Protein AF-0000000083442542 (afdb_homodimer)

Sequence (210 aa):
MAITVTVLFPNTPDAKYDIDYYVNKHMPLIQTRWAKYGVKSWSATKFSDGVDGSPPLYTFGSMVVWENHEEVKNAFSGPEAKEIMGDVVNFSNKEAVFLIGEVLHMAITVTVLFPNTPDAKYDIDYYVNKHMPLIQTRWAKYGVKSWSATKFSDGVDGSPPLYTFGSMVVWENHEEVKNAFSGPEAKEIMGDVVNFSNKEAVFLIGEVLH

Foldseek 3Di:
DKKKKKKFAFDDPPKFFDVVCCVVPLVVLLCVQLVVLFWDDKDKDADAADPVRHGDRTGIIMMIMGHDPVSVVCSCPDPCVCVSVVCCVVTIPGDIDIDMDDDPD/DKKKKKKFAFDDPPKFFDVVCCVVPLVVLLCVQLVVLFWDDKDKDADAADPVRHGDRTGIIMMIMGHDPVSVVCSCPDPCVCVSVVCCVVTIPGDIDIDMDDDPD

Radius of gyration: 17.0 Å; Cα contacts (8 Å, |Δi|>4): 416; chains: 2; bounding box: 37×49×40 Å

Solvent-accessible surface area (backbone atoms only — not comparable to full-atom values): 11130 Å² total; per-residue (Å²): 106,42,22,36,44,36,37,38,32,61,51,50,97,85,56,48,72,35,63,68,50,40,63,72,44,51,50,54,47,52,49,69,71,32,37,88,46,41,56,74,50,66,36,33,32,44,38,40,57,36,97,85,63,44,77,36,71,37,44,35,38,36,40,37,34,31,66,38,68,66,33,53,52,49,38,68,69,35,86,58,31,58,60,59,61,64,50,44,71,78,29,33,80,60,77,64,45,72,44,36,24,42,43,78,81,105,42,22,36,44,34,38,37,32,63,52,50,96,84,57,50,74,35,64,67,50,39,64,72,45,51,50,55,46,51,48,68,70,33,38,87,46,41,56,72,50,65,37,34,34,43,39,40,56,38,95,86,62,44,77,37,70,37,43,34,37,36,40,37,35,32,65,38,69,66,35,54,52,50,41,67,68,36,86,59,31,59,59,59,62,65,50,44,70,78,31,32,80,61,79,65,46,72,44,36,23,43,42,76,80

Organism: NCBI:txid156630

Secondary structure (DSSP, 8-state):
--EEEEEEEE--TT--B-HHHIIIIIHHHHHHHHGGGT--EEEEEEE---TTSPPPSEEEEEEEEES-HHHHHHHHHSTHHHHHHHGGGGTBSSPPEEEEEEE--/--EEEEEEEE--TT--B-HHHIIIIIHHHHHHHHGGGT--EEEEEEEE--TTSPPPSEEEEEEEEES-HHHHHHHHHSTHHHHHHHTGGGTBSSPPEEEEEEE--

InterPro domains:
  IPR009799 EthD domain [TIGR02118] (4-103)
  IPR011008 Dimeric alpha-beta barrel [SSF54909] (1-104)

Structure (mmCIF, N/CA/C/O backbone):
data_AF-0000000083442542-model_v1
#
loop_
_entity.id
_entity.type
_entity.pdbx_description
1 polymer 'EthD domain-containing protein'
#
loop_
_atom_site.group_PDB
_atom_site.id
_atom_site.type_symbol
_atom_site.label_atom_id
_atom_site.label_alt_id
_atom_site.label_comp_id
_atom_site.label_asym_id
_atom_site.label_entity_id
_atom_site.label_seq_id
_atom_site.pdbx_PDB_ins_code
_atom_site.Cartn_x
_atom_site.Cartn_y
_atom_site.Cartn_z
_atom_site.occupancy
_atom_site.B_iso_or_equiv
_atom_site.auth_seq_id
_atom_site.auth_comp_id
_atom_site.auth_asym_id
_atom_site.auth_atom_id
_atom_site.pdbx_PDB_model_num
ATOM 1 N N . MET A 1 1 ? -17.828 2.471 0.146 1 85.44 1 MET A N 1
ATOM 2 C CA . MET A 1 1 ? -16.562 1.742 0.118 1 85.44 1 MET A CA 1
ATOM 3 C C . MET A 1 1 ? -15.445 2.572 0.737 1 85.44 1 MET A C 1
ATOM 5 O O . MET A 1 1 ? -15.422 3.797 0.597 1 85.44 1 MET A O 1
ATOM 9 N N . ALA A 1 2 ? -14.562 1.978 1.535 1 96.44 2 ALA A N 1
ATOM 10 C CA . ALA A 1 2 ? -13.547 2.727 2.26 1 96.44 2 ALA A CA 1
ATOM 11 C C . ALA A 1 2 ? -12.531 3.346 1.301 1 96.44 2 ALA A C 1
ATOM 13 O O . ALA A 1 2 ? -12.391 2.893 0.162 1 96.44 2 ALA A O 1
ATOM 14 N N . ILE A 1 3 ? -12.016 4.484 1.744 1 98.44 3 ILE A N 1
ATOM 15 C CA . ILE A 1 3 ? -10.93 5.117 1.006 1 98.44 3 ILE A CA 1
ATOM 16 C C . ILE A 1 3 ? -9.625 4.984 1.788 1 98.44 3 ILE A C 1
ATOM 18 O O . ILE A 1 3 ? -9.609 5.141 3.012 1 98.44 3 ILE A O 1
ATOM 22 N N . THR A 1 4 ? -8.602 4.668 1.006 1 98.62 4 THR A N 1
ATOM 23 C CA . THR A 1 4 ? -7.281 4.664 1.634 1 98.62 4 THR A CA 1
ATOM 24 C C . THR A 1 4 ? -6.371 5.699 0.983 1 98.62 4 THR A C 1
ATOM 26 O O . THR A 1 4 ? -6.508 6 -0.204 1 98.62 4 THR A O 1
ATOM 29 N N . VAL A 1 5 ? -5.551 6.324 1.784 1 98.56 5 VAL A N 1
ATOM 30 C CA . VAL A 1 5 ? -4.398 7.078 1.303 1 98.56 5 VAL A CA 1
ATOM 31 C C . VAL A 1 5 ? -3.113 6.324 1.632 1 98.56 5 VAL A C 1
ATOM 33 O O . VAL A 1 5 ? -2.742 6.195 2.801 1 98.56 5 VAL A O 1
ATOM 36 N N . THR A 1 6 ? -2.494 5.828 0.627 1 98.81 6 THR A N 1
ATOM 37 C CA . THR A 1 6 ? -1.194 5.176 0.751 1 98.81 6 THR A CA 1
ATOM 38 C C . THR A 1 6 ? -0.066 6.156 0.45 1 98.81 6 THR A C 1
ATOM 40 O O . THR A 1 6 ? -0.112 6.875 -0.55 1 98.81 6 THR A O 1
ATOM 43 N N . VAL A 1 7 ? 0.876 6.219 1.354 1 98.69 7 VAL A N 1
ATOM 44 C CA . VAL A 1 7 ? 2.053 7.066 1.191 1 98.69 7 VAL A CA 1
ATOM 45 C C . VAL A 1 7 ? 3.307 6.199 1.097 1 98.69 7 VAL A C 1
ATOM 47 O O . VAL A 1 7 ? 3.492 5.277 1.896 1 98.69 7 VAL A O 1
ATOM 50 N N . LEU A 1 8 ? 4.121 6.449 0.08 1 98.88 8 LEU A N 1
ATOM 51 C CA . LEU A 1 8 ? 5.336 5.668 -0.138 1 98.88 8 LEU A CA 1
ATOM 52 C C . LEU A 1 8 ? 6.551 6.578 -0.271 1 98.88 8 LEU A C 1
ATOM 54 O O . LEU A 1 8 ? 6.516 7.559 -1.019 1 98.88 8 LEU A O 1
ATOM 58 N N . PHE A 1 9 ? 7.602 6.266 0.42 1 98.94 9 PHE A N 1
ATOM 59 C CA . PHE A 1 9 ? 8.836 7.039 0.362 1 98.94 9 PHE A CA 1
ATOM 60 C C . PHE A 1 9 ? 9.883 6.328 -0.487 1 98.94 9 PHE A C 1
ATOM 62 O O . PHE A 1 9 ? 10.273 5.199 -0.181 1 98.94 9 PHE A O 1
ATOM 69 N N . PRO A 1 10 ? 10.375 6.965 -1.493 1 98.81 10 PRO A N 1
ATOM 70 C CA . PRO A 1 10 ? 11.25 6.305 -2.461 1 98.81 10 PRO A CA 1
ATOM 71 C C . PRO A 1 10 ? 12.578 5.859 -1.847 1 98.81 10 PRO A C 1
ATOM 73 O O . PRO A 1 10 ? 13.094 6.52 -0.938 1 98.81 10 PRO A O 1
ATOM 76 N N . ASN A 1 11 ? 13.062 4.773 -2.367 1 98.75 11 ASN A N 1
ATOM 77 C CA . ASN A 1 11 ? 14.383 4.258 -2.018 1 98.75 11 ASN A CA 1
ATOM 78 C C . ASN A 1 11 ? 15.445 4.707 -3.018 1 98.75 11 ASN A C 1
ATOM 80 O O . ASN A 1 11 ? 15.766 3.977 -3.957 1 98.75 11 ASN A O 1
ATOM 84 N N . THR A 1 12 ? 15.906 5.906 -2.826 1 98.38 12 THR A N 1
ATOM 85 C CA . THR A 1 12 ? 16.953 6.449 -3.674 1 98.38 12 THR A CA 1
ATOM 86 C C . THR A 1 12 ? 18.281 6.551 -2.904 1 98.38 12 THR A C 1
ATOM 88 O O . THR A 1 12 ? 18.281 6.594 -1.672 1 98.38 12 THR A O 1
ATOM 91 N N . PRO A 1 13 ? 19.406 6.559 -3.566 1 97.38 13 PRO A N 1
ATOM 92 C CA . PRO A 1 13 ? 20.703 6.512 -2.898 1 97.38 13 PRO A CA 1
ATOM 93 C C . PRO A 1 13 ? 20.906 7.656 -1.906 1 97.38 13 PRO A C 1
ATOM 95 O O . PRO A 1 13 ? 21.594 7.496 -0.901 1 97.38 13 PRO A O 1
ATOM 98 N N . ASP A 1 14 ? 20.281 8.812 -2.098 1 98.12 14 ASP A N 1
ATOM 99 C CA . ASP A 1 14 ? 20.531 9.977 -1.252 1 98.12 14 ASP A CA 1
ATOM 100 C C . ASP A 1 14 ? 19.391 10.172 -0.251 1 98.12 14 ASP A C 1
ATOM 102 O O . ASP A 1 14 ? 19.328 11.195 0.437 1 98.12 14 ASP A O 1
ATOM 106 N N . ALA A 1 15 ? 18.547 9.219 -0.176 1 98.69 15 ALA A N 1
ATOM 107 C CA . ALA A 1 15 ? 17.422 9.328 0.735 1 98.69 15 ALA A CA 1
ATOM 108 C C . ALA A 1 15 ? 17.859 9.203 2.188 1 98.69 15 ALA A C 1
ATOM 110 O O . ALA A 1 15 ? 18.703 8.367 2.518 1 98.69 15 ALA A O 1
ATOM 111 N N . LYS A 1 16 ? 17.422 10.039 3.023 1 98.75 16 LYS A N 1
ATOM 112 C CA . LYS A 1 16 ? 17.594 10.023 4.473 1 98.75 16 LYS A CA 1
ATOM 113 C C . LYS A 1 16 ? 16.234 10.016 5.184 1 98.75 16 LYS A C 1
ATOM 115 O O . LYS A 1 16 ? 15.453 10.953 5.051 1 98.75 16 LYS A O 1
ATOM 120 N N . TYR A 1 17 ? 16.078 8.93 5.969 1 98.88 17 TYR A N 1
ATOM 121 C CA . TYR A 1 17 ? 14.781 8.766 6.621 1 98.88 17 TYR A CA 1
ATOM 122 C C . TYR A 1 17 ? 14.953 8.531 8.117 1 98.88 17 TYR A C 1
ATOM 124 O O . TYR A 1 17 ? 15.898 7.855 8.539 1 98.88 17 TYR A O 1
ATOM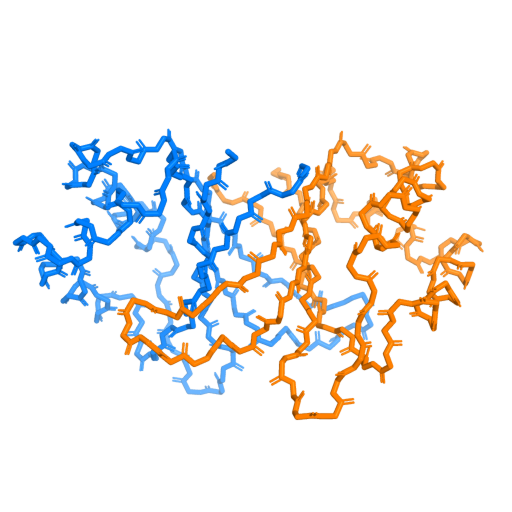 132 N N . ASP A 1 18 ? 14.117 9.055 8.883 1 98.94 18 ASP A N 1
ATOM 133 C CA . ASP A 1 18 ? 13.922 8.711 10.289 1 98.94 18 ASP A CA 1
ATOM 134 C C . ASP A 1 18 ? 12.586 8.008 10.5 1 98.94 18 ASP A C 1
ATOM 136 O O . ASP A 1 18 ? 11.617 8.633 10.938 1 98.94 18 ASP A O 1
ATOM 140 N N . ILE A 1 19 ? 12.609 6.73 10.281 1 98.81 19 ILE A N 1
ATOM 141 C CA . ILE A 1 19 ? 11.383 5.945 10.289 1 98.81 19 ILE A CA 1
ATOM 142 C C . ILE A 1 19 ? 10.805 5.902 11.703 1 98.81 19 ILE A C 1
ATOM 144 O O . ILE A 1 19 ? 9.586 5.906 11.883 1 98.81 19 ILE A O 1
ATOM 148 N N . ASP A 1 20 ? 11.68 5.859 12.711 1 98.75 20 ASP A N 1
ATOM 149 C CA . ASP A 1 20 ? 11.203 5.906 14.094 1 98.75 20 ASP A CA 1
ATOM 150 C C . ASP A 1 2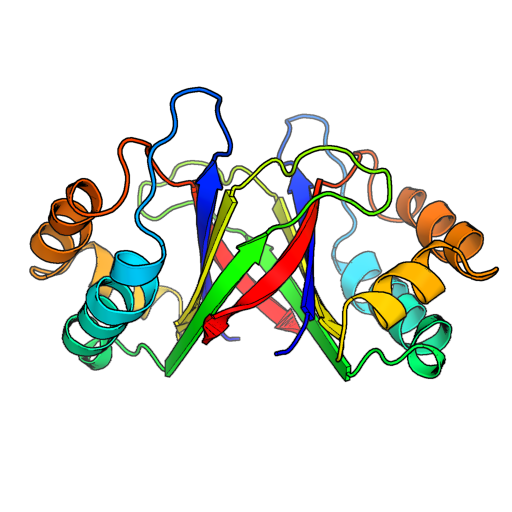0 ? 10.391 7.168 14.352 1 98.75 20 ASP A C 1
ATOM 152 O O . ASP A 1 20 ? 9.328 7.113 14.977 1 98.75 20 ASP A O 1
ATOM 156 N N . TYR A 1 21 ? 10.875 8.305 13.875 1 98.94 21 TYR A N 1
ATOM 157 C CA . TYR A 1 21 ? 10.125 9.547 13.992 1 98.94 21 TYR A CA 1
ATOM 158 C C . TYR A 1 21 ? 8.789 9.453 13.266 1 98.94 21 TYR A C 1
ATOM 160 O O . TYR A 1 21 ? 7.758 9.883 13.781 1 98.94 21 TYR A O 1
ATOM 168 N N . TYR A 1 22 ? 8.836 8.914 12.094 1 98.94 22 TYR A N 1
ATOM 169 C CA . TYR A 1 22 ? 7.629 8.773 11.297 1 98.94 22 TYR A C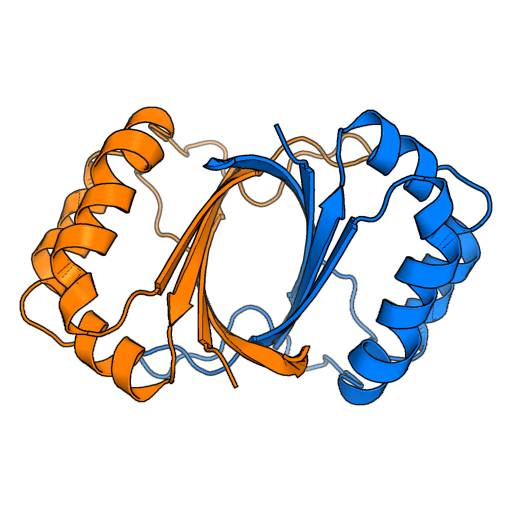A 1
ATOM 170 C C . TYR A 1 22 ? 6.555 8.008 12.055 1 98.94 22 TYR A C 1
ATOM 172 O O . TYR A 1 22 ? 5.41 8.461 12.156 1 98.94 22 TYR A O 1
ATOM 180 N N . VAL A 1 23 ? 6.914 6.879 12.68 1 98.75 23 VAL A N 1
ATOM 181 C CA . VAL A 1 23 ? 5.965 5.965 13.297 1 98.75 23 VAL A CA 1
ATOM 182 C C . VAL A 1 23 ? 5.52 6.516 14.648 1 98.75 23 VAL A C 1
ATOM 184 O O . VAL A 1 23 ? 4.336 6.449 14.992 1 98.75 23 VAL A O 1
ATOM 187 N N . ASN A 1 24 ? 6.387 7.094 15.336 1 98.75 24 ASN A N 1
ATOM 188 C CA . ASN A 1 24 ? 6.102 7.414 16.734 1 98.75 24 ASN A CA 1
ATOM 189 C C . ASN A 1 24 ? 5.641 8.859 16.891 1 98.75 24 ASN A C 1
ATOM 191 O O . ASN A 1 24 ? 5.109 9.234 17.938 1 98.75 24 ASN A O 1
ATOM 195 N N . LYS A 1 25 ? 5.84 9.703 15.875 1 98.81 25 LYS A N 1
ATOM 196 C CA . LYS A 1 25 ? 5.477 11.117 15.992 1 98.81 25 LYS A CA 1
ATOM 197 C C . LYS A 1 25 ? 4.551 11.539 14.852 1 98.81 25 LYS A C 1
ATOM 199 O O . LYS A 1 25 ? 3.447 12.031 15.086 1 98.81 25 LYS A O 1
ATOM 204 N N . HIS A 1 26 ? 5 11.367 13.586 1 98.88 26 HIS A N 1
ATOM 205 C CA . HIS A 1 26 ? 4.254 11.906 12.453 1 98.88 26 HIS A CA 1
ATOM 206 C C . HIS A 1 26 ? 2.891 11.234 12.32 1 98.88 26 HIS A C 1
ATOM 208 O O . HIS A 1 26 ? 1.876 11.914 12.148 1 98.88 26 HIS A O 1
ATOM 214 N N . MET A 1 27 ? 2.861 9.883 12.383 1 98.75 27 MET A N 1
ATOM 215 C CA . MET A 1 27 ? 1.596 9.188 12.188 1 98.75 27 MET A CA 1
ATOM 216 C C . MET A 1 27 ? 0.619 9.5 13.312 1 98.75 27 MET A C 1
ATOM 218 O O . MET A 1 27 ? -0.56 9.766 13.062 1 98.75 27 MET A O 1
ATOM 222 N N . PRO A 1 28 ? 1.076 9.492 14.617 1 98.5 28 PRO A N 1
ATOM 223 C CA . PRO A 1 28 ? 0.165 9.953 15.664 1 98.5 28 PRO A CA 1
ATOM 224 C C . PRO A 1 28 ? -0.294 11.391 15.453 1 98.5 28 PRO A C 1
ATOM 226 O O . PRO A 1 28 ? -1.43 11.734 15.789 1 98.5 28 PRO A O 1
ATOM 229 N N . LEU A 1 29 ? 0.548 12.273 14.914 1 98.56 29 LEU A N 1
ATOM 230 C CA . LEU A 1 29 ? 0.183 13.648 14.594 1 98.56 29 LEU A CA 1
ATOM 231 C C . LEU A 1 29 ? -0.971 13.688 13.602 1 98.56 29 LEU A C 1
ATOM 233 O O . LEU A 1 29 ? -1.943 14.422 13.797 1 98.56 29 LEU A O 1
ATOM 237 N N . ILE A 1 30 ? -0.916 12.906 12.461 1 98.06 30 ILE A N 1
ATOM 238 C CA . ILE A 1 30 ? -1.963 12.867 11.438 1 98.06 30 ILE A CA 1
ATOM 239 C C . ILE A 1 30 ? -3.275 12.398 12.07 1 98.06 30 ILE A C 1
ATOM 241 O O . ILE A 1 30 ? -4.336 12.961 11.789 1 98.06 30 ILE A O 1
ATOM 245 N N . GLN A 1 31 ? -3.152 11.359 12.93 1 97.5 31 GLN A N 1
ATOM 246 C CA . GLN A 1 31 ? -4.34 10.867 13.617 1 97.5 31 GLN A CA 1
ATOM 247 C C . GLN A 1 31 ? -4.969 11.953 14.484 1 97.5 31 GLN A C 1
ATOM 249 O O . GLN A 1 31 ? -6.176 12.18 14.43 1 97.5 31 GLN A O 1
ATOM 254 N N . THR A 1 32 ? -4.188 12.633 15.266 1 97.75 32 THR A N 1
ATOM 255 C CA . THR A 1 32 ? -4.672 13.656 16.188 1 97.75 32 THR A CA 1
ATOM 256 C C . THR A 1 32 ? -5.309 14.812 15.414 1 97.75 32 THR A C 1
ATOM 258 O O . THR A 1 32 ? -6.398 15.266 15.758 1 97.75 32 THR A O 1
ATOM 261 N N . ARG A 1 33 ? -4.695 15.258 14.336 1 97.88 33 ARG A N 1
ATOM 262 C CA . ARG A 1 33 ? -5.125 16.453 13.617 1 97.88 33 ARG A CA 1
ATOM 263 C C . ARG A 1 33 ? -6.285 16.141 12.68 1 97.88 33 ARG A C 1
ATOM 265 O O . ARG A 1 33 ? -7.168 16.969 12.469 1 97.88 33 ARG A O 1
ATOM 272 N N . TRP A 1 34 ? -6.336 14.898 12.133 1 97.75 34 TRP A N 1
ATOM 273 C CA . TRP A 1 34 ? -7.281 14.625 11.055 1 97.75 34 TRP A CA 1
ATOM 274 C C . TRP A 1 34 ? -8.375 13.672 11.516 1 97.75 34 TRP A C 1
ATOM 276 O O . TRP A 1 34 ? -9.273 13.328 10.742 1 97.75 34 TRP A O 1
ATOM 286 N N . ALA A 1 35 ? -8.375 13.266 12.773 1 96.62 35 ALA A N 1
ATOM 287 C CA . ALA A 1 35 ? -9.477 12.453 13.289 1 96.62 35 ALA A CA 1
ATOM 288 C C . ALA A 1 35 ? -10.82 13.133 13.062 1 96.62 35 ALA A C 1
ATOM 290 O O . ALA A 1 35 ? -11.82 12.469 12.781 1 96.62 35 ALA A O 1
ATOM 291 N N . LYS A 1 36 ? -10.852 14.391 13.195 1 96.75 36 LYS A N 1
ATOM 292 C CA . LYS A 1 36 ? -12.094 15.148 13.047 1 96.75 36 LYS A CA 1
ATOM 293 C C . LYS A 1 36 ? -12.633 15.039 11.625 1 96.75 36 LYS A C 1
ATOM 295 O O . LYS A 1 36 ? -13.812 15.32 11.375 1 96.75 36 LYS A O 1
ATOM 300 N N . TYR A 1 37 ? -11.781 14.734 10.688 1 97.25 37 TYR A N 1
ATOM 301 C CA . TYR A 1 37 ? -12.211 14.578 9.297 1 97.25 37 TYR A CA 1
ATOM 302 C C . TYR A 1 37 ? -12.531 13.125 8.984 1 97.25 37 TYR A C 1
ATOM 304 O O . TYR A 1 37 ? -12.977 12.805 7.883 1 97.25 37 TYR A O 1
ATOM 312 N N . GLY A 1 38 ? -12.172 12.18 9.953 1 96.69 38 GLY A N 1
ATOM 313 C CA . GLY A 1 38 ? -12.695 10.836 9.742 1 96.69 38 GLY A CA 1
ATOM 314 C C . GLY A 1 38 ? -11.609 9.773 9.68 1 96.69 38 GLY A C 1
ATOM 315 O O . GLY A 1 38 ? -11.867 8.633 9.289 1 96.69 38 GLY A O 1
ATOM 316 N N . VAL A 1 39 ? -10.383 10.078 9.977 1 97.19 39 VAL A N 1
ATOM 317 C CA . VAL A 1 39 ? -9.359 9.031 10.023 1 97.19 39 VAL A CA 1
ATOM 318 C C . VAL A 1 39 ? -9.82 7.902 10.945 1 97.19 39 VAL A C 1
ATOM 320 O O . VAL A 1 39 ? -10.148 8.141 12.109 1 97.19 39 VAL A O 1
ATOM 323 N N . LYS A 1 40 ? -9.773 6.703 10.398 1 95.56 40 LYS A N 1
ATOM 324 C CA . LYS A 1 40 ? -10.258 5.543 11.148 1 95.56 40 LYS A CA 1
ATOM 325 C C . LYS A 1 40 ? -9.102 4.734 11.719 1 95.56 40 LYS A C 1
ATOM 327 O O . LYS A 1 40 ? -9.172 4.266 12.859 1 95.56 40 LYS A O 1
ATOM 332 N N . SER A 1 41 ? -8.18 4.477 10.961 1 97.44 41 SER A N 1
ATOM 333 C CA . SER A 1 41 ? -7.012 3.693 11.328 1 97.44 41 SER A CA 1
ATOM 334 C C . SER A 1 41 ? -5.852 3.951 10.375 1 97.44 41 SER A C 1
ATOM 336 O O . SER A 1 41 ? -6.027 4.586 9.336 1 97.44 41 SER A O 1
ATOM 338 N N . TRP A 1 42 ? -4.734 3.537 10.859 1 98.44 42 TRP A N 1
ATOM 339 C CA . TRP A 1 42 ? -3.555 3.621 10.008 1 98.44 42 TRP A CA 1
ATOM 340 C C . TRP A 1 42 ? -2.559 2.518 10.336 1 98.44 42 TRP A C 1
ATOM 342 O O . TRP A 1 42 ? -2.623 1.921 11.414 1 98.44 42 TRP A O 1
ATOM 352 N N . SER A 1 43 ? -1.731 2.217 9.352 1 98.56 43 SER A N 1
ATOM 353 C CA . SER A 1 43 ? -0.575 1.345 9.523 1 98.56 43 SER A CA 1
ATOM 354 C C . SER A 1 43 ? 0.667 1.935 8.867 1 98.56 43 SER A C 1
ATOM 356 O O . SER A 1 43 ? 0.562 2.764 7.957 1 98.56 43 SER A O 1
ATOM 358 N N . ALA A 1 44 ? 1.811 1.597 9.406 1 98.81 44 ALA A N 1
ATOM 359 C CA . ALA A 1 44 ? 3.115 1.922 8.836 1 98.81 44 ALA A CA 1
ATOM 360 C C . ALA A 1 44 ? 3.928 0.658 8.57 1 98.81 44 ALA A C 1
ATOM 362 O O . ALA A 1 44 ? 3.914 -0.277 9.375 1 98.81 44 ALA A O 1
ATOM 363 N N . THR A 1 45 ? 4.582 0.705 7.469 1 98.88 45 THR A N 1
ATOM 364 C CA . THR A 1 45 ? 5.293 -0.48 7 1 98.88 45 THR A CA 1
ATOM 365 C C . THR A 1 45 ? 6.703 -0.12 6.543 1 98.88 45 THR A C 1
ATOM 367 O O . THR A 1 45 ? 6.902 0.895 5.871 1 98.88 45 THR A O 1
ATOM 370 N N . LYS A 1 46 ? 7.719 -0.919 6.98 1 98.88 46 LYS A N 1
ATOM 371 C CA . LYS A 1 46 ? 9.07 -0.849 6.43 1 98.88 46 LYS A CA 1
ATOM 372 C C . LYS A 1 46 ? 9.312 -1.966 5.422 1 98.88 46 LYS A C 1
ATOM 374 O O . LYS A 1 46 ? 9.125 -3.145 5.73 1 98.88 46 LYS A O 1
ATOM 379 N N . PHE A 1 47 ? 9.797 -1.545 4.215 1 98.75 47 PHE A N 1
ATOM 380 C CA . PHE A 1 47 ? 9.945 -2.521 3.143 1 98.75 47 PHE A CA 1
ATOM 381 C C . PHE A 1 47 ? 11.359 -3.098 3.129 1 98.75 47 PHE A C 1
ATOM 383 O O . PHE A 1 47 ? 12.32 -2.395 3.43 1 98.75 47 PHE A O 1
ATOM 390 N N . SER A 1 48 ? 11.438 -4.348 2.818 1 97.81 48 SER A N 1
ATOM 391 C CA . SER A 1 48 ? 12.695 -5.078 2.73 1 97.81 48 SER A CA 1
ATOM 392 C C . SER A 1 48 ? 13.016 -5.461 1.289 1 97.81 48 SER A C 1
ATOM 394 O O . SER A 1 48 ? 12.266 -5.117 0.371 1 97.81 48 SER A O 1
ATOM 396 N N . ASP A 1 49 ? 14.195 -6.109 1.15 1 97.06 49 ASP A N 1
ATOM 397 C CA . ASP A 1 49 ? 14.539 -6.652 -0.161 1 97.06 49 ASP A CA 1
ATOM 398 C C . ASP A 1 49 ? 13.477 -7.641 -0.643 1 97.06 49 ASP A C 1
ATOM 400 O O . ASP A 1 49 ? 12.828 -8.305 0.167 1 97.06 49 ASP A O 1
ATOM 404 N N . GLY A 1 50 ? 13.305 -7.637 -2.031 1 94.62 50 GLY A N 1
ATOM 405 C CA . GLY A 1 50 ? 12.406 -8.609 -2.627 1 94.62 50 GLY A CA 1
ATOM 406 C C . GLY A 1 50 ? 12.859 -10.047 -2.434 1 94.62 50 GLY A C 1
ATOM 407 O O . GLY A 1 50 ? 13.953 -10.289 -1.922 1 94.62 50 GLY A O 1
ATOM 408 N N . VAL A 1 51 ? 11.953 -10.938 -2.836 1 89.56 51 VAL A N 1
ATOM 409 C CA . VAL A 1 51 ? 12.266 -12.359 -2.721 1 89.56 51 VAL A CA 1
ATOM 410 C C . VAL A 1 51 ? 13.484 -12.695 -3.574 1 89.56 51 VAL A C 1
ATOM 412 O O . VAL A 1 51 ? 14.266 -13.578 -3.229 1 89.56 51 VAL A O 1
ATOM 415 N N . ASP A 1 52 ? 13.695 -11.883 -4.594 1 90.81 52 ASP A N 1
ATOM 416 C CA . ASP A 1 52 ? 14.812 -12.109 -5.5 1 90.81 52 ASP A CA 1
ATOM 417 C C . ASP A 1 52 ? 16.062 -11.375 -5.027 1 90.81 52 ASP A C 1
ATOM 419 O O . ASP A 1 52 ? 17.094 -11.383 -5.707 1 90.81 52 ASP A O 1
ATOM 423 N N . GLY A 1 53 ? 16 -10.703 -3.947 1 93.38 53 GLY A N 1
ATOM 424 C CA . GLY A 1 53 ? 17.141 -10.008 -3.383 1 93.38 53 GLY A CA 1
ATOM 425 C C . GLY A 1 53 ? 17.281 -8.578 -3.883 1 93.38 53 GLY A C 1
ATOM 426 O O . GLY A 1 53 ? 18.156 -7.84 -3.436 1 93.38 53 GLY A O 1
ATOM 427 N N . SER A 1 54 ? 16.438 -8.148 -4.758 1 95.38 54 SER A N 1
ATOM 428 C CA . SER A 1 54 ? 16.516 -6.785 -5.27 1 95.38 54 SER A CA 1
ATOM 429 C C . SER A 1 54 ? 16.094 -5.773 -4.211 1 95.38 54 SER A C 1
ATOM 431 O O . SER A 1 54 ? 15.195 -6.051 -3.408 1 95.38 54 SER A O 1
ATOM 433 N N . PRO A 1 55 ? 16.797 -4.605 -4.234 1 97.44 55 PRO A N 1
ATOM 434 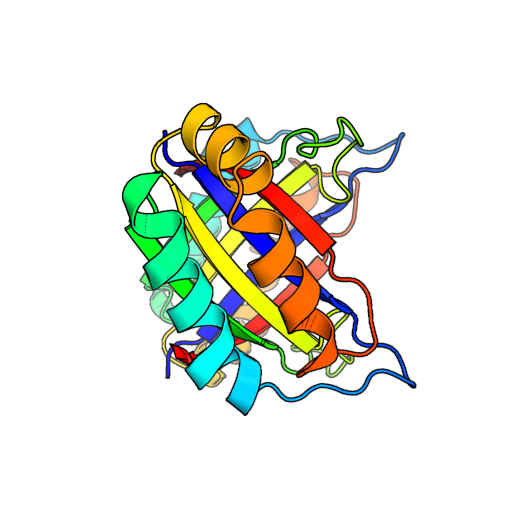C CA . PRO A 1 55 ? 16.328 -3.568 -3.307 1 97.44 55 PRO A CA 1
ATOM 435 C C . PRO A 1 55 ? 14.906 -3.119 -3.588 1 97.44 55 PRO A C 1
ATOM 437 O O . PRO A 1 55 ? 14.453 -3.15 -4.738 1 97.44 55 PRO A O 1
ATOM 440 N N . PRO A 1 56 ? 14.273 -2.736 -2.551 1 98 56 PRO A N 1
ATOM 441 C CA . PRO A 1 56 ? 12.898 -2.264 -2.762 1 98 56 PRO A CA 1
ATOM 442 C C . PRO A 1 56 ? 12.844 -0.897 -3.439 1 98 56 PRO A C 1
ATOM 444 O O . PRO A 1 56 ? 13.727 -0.06 -3.223 1 98 56 PRO A O 1
ATOM 447 N N . LEU A 1 57 ? 11.797 -0.685 -4.176 1 98.25 57 LEU A N 1
ATOM 448 C CA . LEU A 1 57 ? 11.586 0.602 -4.832 1 98.25 57 LEU A CA 1
ATOM 449 C C . LEU A 1 57 ? 11.289 1.689 -3.805 1 98.25 57 LEU A C 1
ATOM 451 O O . LEU A 1 57 ? 11.594 2.861 -4.027 1 98.25 57 LEU A O 1
ATOM 455 N N . TYR A 1 58 ? 10.672 1.341 -2.762 1 98.88 58 TYR A N 1
ATOM 456 C CA . TYR A 1 58 ? 10.336 2.24 -1.664 1 98.88 58 TYR A CA 1
ATOM 457 C C . TYR A 1 58 ? 10.906 1.729 -0.346 1 98.88 58 TYR A C 1
ATOM 459 O O . TYR A 1 58 ? 10.938 0.521 -0.106 1 98.88 58 TYR A O 1
ATOM 467 N N . THR A 1 59 ? 11.297 2.617 0.515 1 98.81 59 THR A N 1
ATOM 468 C CA . THR A 1 59 ? 11.922 2.26 1.783 1 98.81 59 THR A CA 1
ATOM 469 C C . THR A 1 59 ? 10.867 1.938 2.836 1 98.81 59 THR A C 1
ATOM 471 O O . THR A 1 59 ? 11.016 0.989 3.607 1 98.81 59 THR A O 1
ATOM 474 N N . PHE A 1 60 ? 9.859 2.771 2.93 1 98.94 60 PHE A N 1
ATOM 475 C CA . PHE A 1 60 ? 8.773 2.613 3.891 1 98.94 60 PHE A CA 1
ATOM 476 C C . PHE A 1 60 ? 7.543 3.4 3.453 1 98.94 60 PHE A C 1
ATOM 478 O O . PHE A 1 60 ? 7.559 4.059 2.412 1 98.94 60 PHE A O 1
ATOM 485 N N . GLY A 1 61 ? 6.453 3.258 4.168 1 98.62 61 GLY A N 1
ATOM 486 C CA . GLY A 1 61 ? 5.219 3.975 3.883 1 98.62 61 GLY A CA 1
ATOM 487 C C . GLY A 1 61 ? 4.141 3.736 4.922 1 98.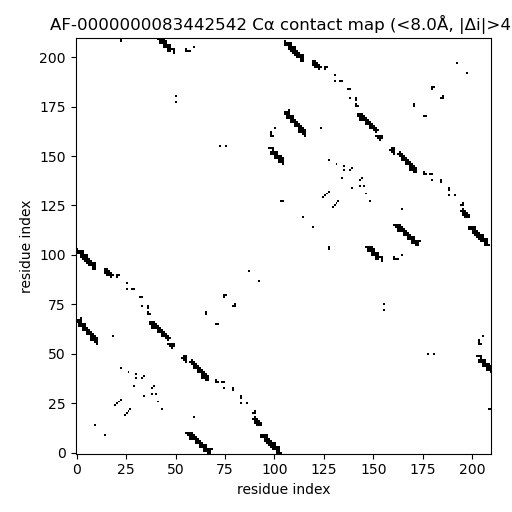62 61 GLY A C 1
ATOM 488 O O . GLY A 1 61 ? 4.418 3.217 6.004 1 98.62 61 GLY A O 1
ATOM 489 N N . SER A 1 62 ? 2.951 4.184 4.578 1 98.88 62 SER A N 1
ATOM 490 C CA . SER A 1 62 ? 1.794 4.016 5.449 1 98.88 62 SER A CA 1
ATOM 491 C C . SER A 1 62 ? 0.506 3.898 4.645 1 98.88 62 SER A C 1
ATOM 493 O O . SER A 1 62 ? 0.491 4.18 3.443 1 98.88 62 SER A O 1
ATOM 495 N N . MET A 1 63 ? -0.452 3.416 5.293 1 98.75 63 MET A N 1
ATOM 496 C CA . MET A 1 63 ? -1.83 3.426 4.809 1 98.75 63 MET A CA 1
ATOM 497 C C . MET A 1 63 ? -2.771 4.008 5.859 1 98.75 63 MET A C 1
ATOM 499 O O . MET A 1 63 ? -2.775 3.564 7.008 1 98.75 63 MET A O 1
ATOM 503 N N . VAL A 1 64 ? -3.5 5.012 5.453 1 98.62 64 VAL A N 1
ATOM 504 C CA . VAL A 1 64 ? -4.504 5.637 6.309 1 98.62 64 VAL A CA 1
ATOM 505 C C . VAL A 1 64 ? -5.898 5.371 5.738 1 98.62 64 VAL A C 1
ATOM 507 O O . VAL A 1 64 ? -6.125 5.512 4.535 1 98.62 64 VAL A O 1
ATOM 510 N N . VAL A 1 65 ? -6.832 5.035 6.57 1 98.31 65 VAL A N 1
ATOM 511 C CA . VAL A 1 65 ? -8.164 4.617 6.152 1 98.31 65 VAL A CA 1
ATOM 512 C C . VAL A 1 65 ? -9.18 5.707 6.484 1 98.31 65 VAL A C 1
ATOM 514 O O . VAL A 1 65 ? -9.188 6.234 7.598 1 98.31 65 VAL A O 1
ATOM 517 N N . TRP A 1 66 ? -10 5.996 5.48 1 97.94 66 TRP A N 1
ATOM 518 C CA . TRP A 1 66 ? -11.086 6.973 5.566 1 97.94 66 TRP A CA 1
ATOM 519 C C . TRP A 1 66 ? -12.406 6.359 5.125 1 97.94 66 TRP A C 1
ATOM 521 O O . TRP A 1 66 ? -12.43 5.289 4.508 1 97.94 66 TRP A O 1
ATOM 531 N N . GLU A 1 67 ? -13.477 7.062 5.418 1 96.5 67 GLU A N 1
ATOM 532 C CA . GLU A 1 67 ? -14.789 6.539 5.062 1 96.5 67 GLU A CA 1
ATOM 533 C C . GLU A 1 67 ? -15.141 6.871 3.615 1 96.5 67 GLU A C 1
ATOM 535 O O . GLU A 1 67 ? -15.852 6.109 2.949 1 96.5 67 GLU A O 1
ATOM 540 N N . ASN A 1 68 ? -14.781 8.055 3.178 1 95.56 68 ASN A N 1
ATOM 541 C CA . ASN A 1 68 ? -15.125 8.484 1.826 1 95.56 68 ASN A CA 1
ATOM 542 C C . ASN A 1 68 ? -14.141 9.516 1.295 1 95.56 68 ASN A C 1
ATOM 544 O O . ASN A 1 68 ? -13.312 10.039 2.049 1 95.56 68 ASN A O 1
ATOM 548 N N . HIS A 1 69 ? -14.258 9.812 -0.006 1 95.5 69 HIS A N 1
ATOM 549 C CA . HIS A 1 69 ? -13.336 10.719 -0.684 1 95.5 69 HIS A CA 1
ATOM 550 C C . HIS A 1 69 ? -13.445 12.133 -0.129 1 95.5 69 HIS A C 1
ATOM 552 O O . HIS A 1 69 ? -12.453 12.859 -0.072 1 95.5 69 HIS A O 1
ATOM 558 N N . GLU A 1 70 ? -14.641 12.531 0.231 1 95.88 70 GLU A N 1
ATOM 559 C CA . GLU A 1 70 ? -14.852 13.883 0.736 1 95.88 70 GLU A CA 1
ATOM 560 C C . GLU A 1 70 ? -14.039 14.133 2.006 1 95.88 70 GLU A C 1
ATOM 562 O O . GLU A 1 70 ? -13.508 15.227 2.205 1 95.88 70 GLU A O 1
ATOM 567 N N . GLU A 1 71 ? -13.938 13.148 2.854 1 96.75 71 GLU A N 1
ATOM 568 C CA . GLU A 1 71 ? -13.148 13.258 4.074 1 96.75 71 GLU A CA 1
ATOM 569 C C . GLU A 1 71 ? -11.68 13.523 3.756 1 96.75 71 GLU A C 1
ATOM 571 O O . GLU A 1 71 ? -11.047 14.383 4.379 1 96.75 71 GLU A O 1
ATOM 576 N N . VAL A 1 72 ? -11.141 12.828 2.791 1 97.19 72 VAL A N 1
ATOM 577 C CA . VAL A 1 72 ? -9.75 13.008 2.373 1 97.19 72 VAL A CA 1
ATOM 578 C C . VAL A 1 72 ? -9.555 14.43 1.851 1 97.19 72 VAL A C 1
ATOM 580 O O . VAL A 1 72 ? -8.625 15.133 2.273 1 97.19 72 VAL A O 1
ATOM 583 N N . LYS A 1 73 ? -10.43 14.836 0.976 1 95.81 73 LYS A N 1
ATOM 584 C CA . LYS A 1 73 ? -10.344 16.172 0.402 1 95.81 73 LYS A CA 1
ATOM 585 C C . LYS A 1 73 ? -10.367 17.25 1.491 1 95.81 73 LYS A C 1
ATOM 587 O O . LYS A 1 73 ? -9.562 18.172 1.474 1 95.81 73 LYS A O 1
ATOM 592 N N . ASN A 1 74 ? -11.258 17.141 2.449 1 96.81 74 ASN A N 1
ATOM 593 C CA . ASN A 1 74 ? -11.383 18.094 3.543 1 96.81 74 ASN A CA 1
ATOM 594 C C . ASN A 1 74 ? -10.117 18.141 4.398 1 96.81 74 ASN A C 1
ATOM 596 O O . ASN A 1 74 ? -9.672 19.219 4.793 1 96.81 74 ASN A O 1
ATOM 600 N N . ALA A 1 75 ? -9.594 16.984 4.648 1 97.44 75 ALA A N 1
ATOM 601 C CA . ALA A 1 75 ? -8.383 16.906 5.453 1 97.44 75 ALA A CA 1
ATOM 602 C C . ALA A 1 75 ? -7.223 17.625 4.758 1 97.44 75 ALA A C 1
ATOM 604 O O . ALA A 1 75 ? -6.543 18.453 5.363 1 97.44 75 ALA A O 1
ATOM 605 N N . PHE A 1 76 ? -7.027 17.375 3.494 1 96.5 76 PHE A N 1
ATOM 606 C CA . PHE A 1 76 ? -5.871 17.891 2.762 1 96.5 76 PHE A CA 1
ATOM 607 C C . PHE A 1 76 ? -6.059 19.359 2.418 1 96.5 76 PHE A C 1
ATOM 609 O O . PHE A 1 76 ? -5.09 20.047 2.109 1 96.5 76 PHE A O 1
ATOM 616 N N . SER A 1 77 ? -7.277 19.828 2.484 1 95.31 77 SER A N 1
ATOM 617 C CA . SER A 1 77 ? -7.547 21.234 2.209 1 95.31 77 SER A CA 1
ATOM 618 C C . SER A 1 77 ? -7.734 22.031 3.5 1 95.31 77 SER A C 1
ATOM 620 O O . SER A 1 77 ? -7.871 23.25 3.469 1 95.31 77 SER A O 1
ATOM 622 N N . GLY A 1 78 ? -7.777 21.359 4.609 1 96.12 78 GLY A N 1
ATOM 623 C CA . GLY A 1 78 ? -8.031 22.016 5.891 1 96.12 78 GLY A CA 1
ATOM 624 C C . GLY A 1 78 ? -6.812 22.719 6.445 1 96.12 78 GLY A C 1
ATOM 625 O O . GLY A 1 78 ? -5.711 22.594 5.914 1 96.12 78 GLY A O 1
ATOM 626 N N . PRO A 1 79 ? -6.934 23.422 7.555 1 97.38 79 PRO A N 1
ATOM 627 C CA . PRO A 1 79 ? -5.875 24.25 8.133 1 97.38 79 PRO A CA 1
ATOM 628 C C . PRO A 1 79 ? -4.715 23.438 8.688 1 97.38 79 PRO A C 1
ATOM 630 O O . PRO A 1 79 ? -3.592 23.938 8.789 1 97.38 79 PRO A O 1
ATOM 633 N N . GLU A 1 80 ? -4.941 22.141 8.969 1 97.88 80 GLU A N 1
ATOM 634 C CA . GLU A 1 80 ? -3.912 21.297 9.578 1 97.88 80 GLU A CA 1
ATOM 635 C C . GLU A 1 80 ? -2.928 20.797 8.523 1 97.88 80 GLU A C 1
ATOM 637 O O . GLU A 1 80 ? -1.842 20.312 8.867 1 97.88 80 GLU A O 1
ATOM 642 N N . ALA A 1 81 ? -3.359 20.828 7.27 1 96.69 81 ALA A N 1
ATOM 643 C CA . ALA A 1 81 ? -2.553 20.234 6.203 1 96.69 81 ALA A CA 1
ATOM 644 C C . ALA A 1 81 ? -1.159 20.859 6.164 1 96.69 81 ALA A C 1
ATOM 646 O O . ALA A 1 81 ? -0.164 20.156 5.98 1 96.69 81 ALA A O 1
ATOM 647 N N . LYS A 1 82 ? -1.077 22.141 6.367 1 97.38 82 LYS A N 1
ATOM 648 C CA . LYS A 1 82 ? 0.212 22.828 6.336 1 97.38 82 LYS A CA 1
ATOM 649 C C . LYS A 1 82 ? 1.142 22.297 7.426 1 97.38 82 LYS A C 1
ATOM 651 O O . LYS A 1 82 ? 2.324 22.062 7.176 1 97.38 82 LYS A O 1
ATOM 656 N N . GLU A 1 83 ? 0.616 22.188 8.609 1 98 83 GLU A N 1
ATOM 657 C CA . GLU A 1 83 ? 1.403 21.656 9.711 1 98 83 GLU A CA 1
ATOM 658 C C . GLU A 1 83 ? 1.884 20.234 9.406 1 98 83 GLU A C 1
ATOM 660 O O . GLU A 1 83 ? 3.057 19.922 9.617 1 98 83 GLU A O 1
ATOM 665 N N . ILE A 1 84 ? 0.998 19.406 8.914 1 97.88 84 ILE A N 1
ATOM 666 C CA . ILE A 1 84 ? 1.289 18 8.664 1 97.88 84 ILE A CA 1
ATOM 667 C C . ILE A 1 84 ? 2.32 17.875 7.543 1 97.88 84 ILE A C 1
ATOM 669 O O . ILE A 1 84 ? 3.307 17.156 7.676 1 97.88 84 ILE A O 1
ATOM 673 N N . MET A 1 85 ? 2.115 18.578 6.469 1 96.69 85 MET A N 1
ATOM 674 C CA . MET A 1 85 ? 3.057 18.531 5.355 1 96.69 85 MET A CA 1
ATOM 675 C C . MET A 1 85 ? 4.391 19.172 5.742 1 96.69 85 MET A C 1
ATOM 677 O O . MET A 1 85 ? 5.449 18.719 5.301 1 96.69 85 MET A O 1
ATOM 681 N N . GLY A 1 86 ? 4.387 20.219 6.582 1 97.75 86 GLY A N 1
ATOM 682 C CA . GLY A 1 86 ? 5.602 20.859 7.066 1 97.75 86 GLY A CA 1
ATOM 683 C C . GLY A 1 86 ? 6.418 19.984 7.988 1 97.75 86 GLY A C 1
ATOM 684 O O . GLY A 1 86 ? 7.598 20.25 8.227 1 97.75 86 GLY A O 1
ATOM 685 N N . ASP A 1 87 ? 5.832 18.938 8.516 1 98.62 87 ASP A N 1
ATOM 686 C CA . ASP A 1 87 ? 6.473 18 9.43 1 98.62 87 ASP A CA 1
ATOM 687 C C . ASP A 1 87 ? 7.363 17.016 8.68 1 98.62 87 ASP A C 1
ATOM 689 O O . ASP A 1 87 ? 8.195 16.328 9.281 1 98.62 87 ASP A O 1
ATOM 693 N N . VAL A 1 88 ? 7.242 16.906 7.336 1 98.5 88 VAL A N 1
ATOM 694 C CA . VAL A 1 88 ? 7.93 15.914 6.523 1 98.5 88 VAL A CA 1
ATOM 695 C C . VAL A 1 88 ? 9.438 16.109 6.637 1 98.5 88 VAL A C 1
ATOM 697 O O . VAL A 1 88 ? 10.195 15.133 6.66 1 98.5 88 VAL A O 1
ATOM 700 N N . VAL A 1 89 ? 9.922 17.281 6.82 1 98.56 89 VAL A N 1
ATOM 701 C CA . VAL A 1 89 ? 11.352 17.594 6.84 1 98.56 89 VAL A CA 1
ATOM 702 C C . VAL A 1 89 ? 12.008 16.938 8.047 1 98.56 89 VAL A C 1
ATOM 704 O O . VAL A 1 89 ? 13.219 16.703 8.055 1 98.56 89 VAL A O 1
ATOM 707 N N . ASN A 1 90 ? 11.227 16.594 9.039 1 98.81 90 ASN A N 1
ATOM 708 C CA . ASN A 1 90 ? 11.766 16 10.258 1 98.81 90 ASN A CA 1
ATOM 709 C C . ASN A 1 90 ? 12.117 14.531 10.055 1 98.81 90 ASN A C 1
ATOM 711 O O . ASN A 1 90 ? 12.812 13.93 10.875 1 98.81 90 ASN A O 1
ATOM 715 N N . PHE A 1 91 ? 11.703 13.891 8.977 1 98.94 91 PHE A N 1
ATOM 716 C CA . PHE A 1 91 ? 11.977 12.461 8.859 1 98.94 91 PHE A CA 1
ATOM 717 C C . PHE A 1 91 ? 12.297 12.086 7.422 1 98.94 91 PHE A C 1
ATOM 719 O O . PHE A 1 91 ? 12.672 10.945 7.141 1 98.94 91 PHE A O 1
ATOM 726 N N . SER A 1 92 ? 12.195 12.977 6.488 1 98.88 92 SER A N 1
ATOM 727 C CA . SER A 1 92 ? 12.469 12.648 5.094 1 98.88 92 SER A CA 1
ATOM 728 C C . SER A 1 92 ? 13.055 13.836 4.348 1 98.88 92 SER A C 1
ATOM 730 O O . SER A 1 92 ? 12.57 14.961 4.488 1 98.88 92 SER A O 1
ATOM 732 N N . ASN A 1 93 ? 14.047 13.562 3.539 1 98.81 93 ASN A N 1
ATOM 733 C CA . ASN A 1 93 ? 14.531 14.57 2.6 1 98.81 93 ASN A CA 1
ATOM 734 C C . ASN A 1 93 ? 13.977 14.344 1.198 1 98.81 93 ASN A C 1
ATOM 736 O O . ASN A 1 93 ? 14.453 14.938 0.231 1 98.81 93 ASN A O 1
ATOM 740 N N . LYS A 1 94 ? 13.078 13.43 0.992 1 98.62 94 LYS A N 1
ATOM 741 C CA . LYS A 1 94 ? 12.469 13.102 -0.297 1 98.62 94 LYS A CA 1
ATOM 742 C C . LYS A 1 94 ? 10.961 13.336 -0.274 1 98.62 94 LYS A C 1
ATOM 744 O O . LYS A 1 94 ? 10.32 13.195 0.77 1 98.62 94 LYS A O 1
ATOM 749 N N . GLU A 1 95 ? 10.445 13.695 -1.452 1 96.88 95 GLU A N 1
ATOM 750 C CA . GLU A 1 95 ? 8.992 13.75 -1.61 1 96.88 95 GLU A CA 1
ATOM 751 C C . GLU A 1 95 ? 8.383 12.352 -1.649 1 96.88 95 GLU A C 1
ATOM 753 O O . GLU A 1 95 ? 8.93 11.453 -2.291 1 96.88 95 GLU A O 1
ATOM 758 N N . ALA A 1 96 ? 7.27 12.227 -0.988 1 97.62 96 ALA A N 1
ATOM 759 C CA . ALA A 1 96 ? 6.566 10.945 -0.995 1 97.62 96 ALA A CA 1
ATOM 760 C C . ALA A 1 96 ? 5.66 10.828 -2.215 1 97.62 96 ALA A C 1
ATOM 762 O O . ALA A 1 96 ? 5.34 11.828 -2.861 1 97.62 96 ALA A O 1
ATOM 763 N N . VAL A 1 97 ? 5.293 9.594 -2.488 1 97.56 97 VAL A N 1
ATOM 764 C CA . VAL A 1 97 ? 4.207 9.273 -3.408 1 97.56 97 VAL A CA 1
ATOM 765 C C . VAL A 1 97 ? 2.904 9.109 -2.627 1 97.56 97 VAL A C 1
ATOM 767 O O . VAL A 1 97 ? 2.871 8.422 -1.604 1 97.56 97 VAL A O 1
ATOM 770 N N . PHE A 1 98 ? 1.865 9.812 -3.111 1 97.94 98 PHE A N 1
ATOM 771 C CA . PHE A 1 98 ? 0.541 9.664 -2.516 1 97.94 98 PHE A CA 1
ATOM 772 C C . PHE A 1 98 ? -0.401 8.93 -3.463 1 97.94 98 PHE A C 1
ATOM 774 O O . PHE A 1 98 ? -0.538 9.312 -4.629 1 97.94 98 PHE A O 1
ATOM 781 N N . LEU A 1 99 ? -1.03 7.891 -2.932 1 98.5 99 LEU A N 1
ATOM 782 C CA . LEU A 1 99 ? -2.027 7.133 -3.68 1 98.5 99 LEU A CA 1
ATOM 783 C C . LEU A 1 99 ? -3.371 7.145 -2.957 1 98.5 99 LEU A C 1
ATOM 785 O O . LEU A 1 99 ? -3.496 6.594 -1.861 1 98.5 99 LEU A O 1
ATOM 789 N N . ILE A 1 100 ? -4.359 7.773 -3.57 1 98.44 100 ILE A N 1
ATOM 790 C CA . ILE A 1 100 ? -5.719 7.773 -3.045 1 98.44 100 ILE A CA 1
ATOM 791 C C . ILE A 1 100 ? -6.555 6.723 -3.773 1 98.44 100 ILE A C 1
ATOM 793 O O . ILE A 1 100 ? -6.578 6.688 -5.008 1 98.44 100 ILE A O 1
ATOM 797 N N . GLY A 1 101 ? -7.16 5.871 -2.928 1 98.5 101 GLY A N 1
ATOM 798 C CA . GLY A 1 101 ? -7.824 4.785 -3.633 1 98.5 101 GLY A CA 1
ATOM 799 C C . GLY A 1 101 ? -9.078 4.297 -2.93 1 98.5 101 GLY A C 1
ATOM 800 O O . GLY A 1 101 ? -9.211 4.441 -1.713 1 98.5 101 GLY A O 1
ATOM 801 N N . GLU A 1 102 ? -9.992 3.727 -3.701 1 98.62 102 GLU A N 1
ATOM 802 C CA . GLU A 1 102 ? -11.188 3.045 -3.213 1 98.62 102 GLU A CA 1
ATOM 803 C C . GLU A 1 102 ? -10.922 1.562 -2.979 1 98.62 102 GLU A C 1
ATOM 805 O O . GLU A 1 102 ? -10.414 0.868 -3.863 1 98.62 102 GLU A O 1
ATOM 810 N N . VAL A 1 103 ? -11.234 1.103 -1.718 1 98.56 103 VAL A N 1
ATOM 811 C CA . VAL A 1 103 ? -11.094 -0.316 -1.406 1 98.56 103 VAL A CA 1
ATOM 812 C C . VAL A 1 103 ? -12.234 -1.104 -2.047 1 98.56 103 VAL A C 1
ATOM 814 O O . VAL A 1 103 ? -13.406 -0.849 -1.768 1 98.56 103 VAL A O 1
ATOM 817 N N . LEU A 1 104 ? -11.828 -2.066 -2.867 1 98.5 104 LEU A N 1
ATOM 818 C CA . LEU A 1 104 ? -12.805 -2.822 -3.639 1 98.5 104 LEU A CA 1
ATOM 819 C C . LEU A 1 104 ? -13.188 -4.113 -2.918 1 98.5 104 LEU A C 1
ATOM 821 O O . LEU A 1 104 ? -14.195 -4.738 -3.246 1 98.5 104 LEU A O 1
ATOM 825 N N . HIS A 1 105 ? -12.336 -4.539 -2.086 1 93.5 105 HIS A N 1
ATOM 826 C CA . HIS A 1 105 ? -12.508 -5.73 -1.263 1 93.5 105 HIS A CA 1
ATOM 827 C C . HIS A 1 105 ? -11.625 -5.68 -0.022 1 93.5 105 HIS A C 1
ATOM 829 O O . HIS A 1 105 ? -10.5 -5.176 -0.077 1 93.5 105 HIS A O 1
ATOM 835 N N . MET B 1 1 ? 5.918 -9.469 14.195 1 84.94 1 MET B N 1
ATOM 836 C CA . MET B 1 1 ? 5.277 -8.383 13.461 1 84.94 1 MET B CA 1
ATOM 837 C C . MET B 1 1 ? 4.781 -8.859 12.102 1 84.94 1 MET B C 1
ATOM 839 O O . MET B 1 1 ? 5.41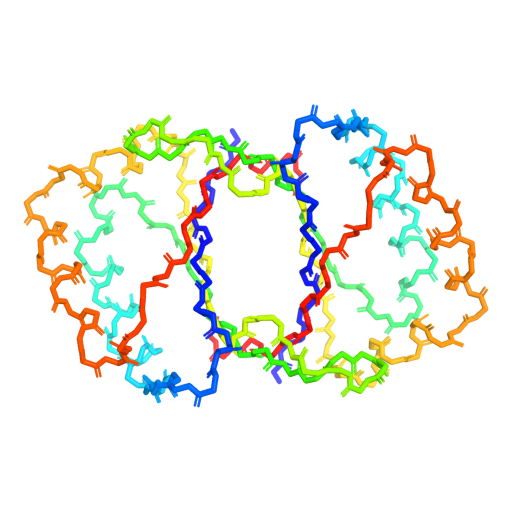 -9.711 11.477 1 84.94 1 MET B O 1
ATOM 843 N N . ALA B 1 2 ? 3.59 -8.461 11.672 1 96.44 2 ALA B N 1
ATOM 844 C CA . ALA B 1 2 ? 2.996 -8.969 10.438 1 96.44 2 ALA B CA 1
ATOM 845 C C . ALA B 1 2 ? 3.803 -8.531 9.219 1 96.44 2 ALA B C 1
ATOM 847 O O . ALA B 1 2 ? 4.566 -7.562 9.289 1 96.44 2 ALA B O 1
ATOM 848 N N . ILE B 1 3 ? 3.752 -9.383 8.211 1 98.38 3 ILE B N 1
ATOM 849 C CA . ILE B 1 3 ? 4.355 -9.039 6.93 1 98.38 3 ILE B CA 1
ATOM 850 C C . ILE B 1 3 ? 3.26 -8.781 5.898 1 98.38 3 ILE B C 1
ATOM 852 O O . ILE B 1 3 ? 2.26 -9.5 5.852 1 98.38 3 ILE B O 1
ATOM 856 N N . THR B 1 4 ? 3.514 -7.723 5.141 1 98.62 4 THR B N 1
ATOM 857 C CA . THR B 1 4 ? 2.607 -7.484 4.023 1 98.62 4 THR B CA 1
ATOM 858 C C . THR B 1 4 ? 3.354 -7.566 2.695 1 98.62 4 THR B C 1
ATOM 860 O O . THR B 1 4 ? 4.543 -7.258 2.625 1 98.62 4 THR B O 1
ATOM 863 N N . VAL B 1 5 ? 2.697 -8.094 1.694 1 98.56 5 VAL B N 1
ATOM 864 C CA . VAL B 1 5 ? 3.109 -7.941 0.303 1 98.56 5 VAL B CA 1
ATOM 865 C C . VAL B 1 5 ? 2.154 -6.992 -0.419 1 98.56 5 VAL B C 1
ATOM 867 O O . VAL B 1 5 ? 0.986 -7.32 -0.632 1 98.56 5 VAL B O 1
ATOM 870 N N . THR B 1 6 ? 2.645 -5.863 -0.737 1 98.81 6 THR B N 1
ATOM 871 C CA . THR B 1 6 ? 1.907 -4.887 -1.529 1 98.81 6 THR B CA 1
ATOM 872 C C . THR B 1 6 ? 2.266 -5.008 -3.008 1 98.81 6 THR B C 1
ATOM 874 O O . THR B 1 6 ? 3.443 -5.07 -3.363 1 98.81 6 THR B O 1
ATOM 877 N N . VAL B 1 7 ? 1.252 -5.102 -3.82 1 98.69 7 VAL B N 1
ATOM 878 C CA . VAL B 1 7 ? 1.421 -5.164 -5.27 1 98.69 7 VAL B CA 1
ATOM 879 C C . VAL B 1 7 ? 0.796 -3.934 -5.918 1 98.69 7 VAL B C 1
ATOM 881 O O . VAL B 1 7 ? -0.33 -3.553 -5.586 1 98.69 7 VAL B O 1
ATOM 884 N N . LEU B 1 8 ? 1.557 -3.277 -6.785 1 98.88 8 LEU B N 1
ATOM 885 C CA . LEU B 1 8 ? 1.086 -2.068 -7.449 1 98.88 8 LEU B CA 1
ATOM 886 C C . LEU B 1 8 ? 1.245 -2.184 -8.961 1 98.88 8 LEU B C 1
ATOM 888 O O . LEU B 1 8 ? 2.309 -2.568 -9.453 1 98.88 8 LEU B O 1
ATOM 892 N N . PHE B 1 9 ? 0.226 -1.836 -9.688 1 98.94 9 PHE B N 1
ATOM 893 C CA . PHE B 1 9 ? 0.257 -1.878 -11.141 1 98.94 9 PHE B CA 1
ATOM 894 C C . PHE B 1 9 ? 0.407 -0.476 -11.727 1 98.94 9 PHE B C 1
ATOM 896 O O . PHE B 1 9 ? -0.44 0.39 -11.492 1 98.94 9 PHE B O 1
ATOM 903 N N . PRO B 1 10 ? 1.413 -0.259 -12.492 1 98.75 10 PRO B N 1
ATOM 904 C CA . PRO B 1 10 ? 1.733 1.095 -12.953 1 98.75 10 PRO B CA 1
ATOM 905 C C . PRO B 1 10 ? 0.653 1.681 -13.859 1 98.75 10 PRO B C 1
ATOM 907 O O . PRO B 1 10 ? 0.004 0.944 -14.609 1 98.75 10 PRO B O 1
ATOM 910 N N . ASN B 1 11 ? 0.518 2.959 -13.766 1 98.75 11 ASN B N 1
ATOM 911 C CA . ASN B 1 11 ? -0.369 3.727 -14.633 1 98.75 11 ASN B CA 1
ATOM 912 C C . ASN B 1 11 ? 0.389 4.336 -15.805 1 98.75 11 ASN B C 1
ATOM 914 O O . ASN B 1 11 ? 0.784 5.504 -15.758 1 98.75 11 ASN B O 1
ATOM 918 N N . THR B 1 12 ? 0.604 3.529 -16.797 1 98.31 12 THR B N 1
ATOM 919 C CA . THR B 1 12 ? 1.271 3.988 -18 1 98.31 12 THR B CA 1
ATOM 920 C C . THR B 1 12 ? 0.283 4.082 -19.172 1 98.31 12 THR B C 1
ATOM 922 O O . THR B 1 12 ? -0.77 3.441 -19.141 1 98.31 12 THR B O 1
ATOM 925 N N . PRO B 1 13 ? 0.556 4.895 -20.172 1 97.38 13 PRO B N 1
ATOM 926 C CA . PRO B 1 13 ? -0.403 5.145 -21.25 1 97.38 13 PRO B CA 1
ATOM 927 C C . PRO B 1 13 ? -0.837 3.865 -21.969 1 97.38 13 PRO B C 1
ATOM 929 O O . PRO B 1 13 ? -1.966 3.779 -22.453 1 97.38 13 PRO B O 1
ATOM 932 N N . ASP B 1 14 ? -0.027 2.82 -22.016 1 98.12 14 ASP B N 1
ATOM 933 C CA . ASP B 1 14 ? -0.339 1.616 -22.781 1 98.12 14 ASP B CA 1
ATOM 934 C C . ASP B 1 14 ? -0.81 0.491 -21.859 1 98.12 14 ASP B C 1
ATOM 936 O O . ASP B 1 14 ? -0.959 -0.652 -22.297 1 98.12 14 ASP B O 1
ATOM 940 N N . ALA B 1 15 ? -1.04 0.811 -20.672 1 98.69 15 ALA B N 1
ATOM 941 C CA . ALA B 1 15 ? -1.468 -0.203 -19.703 1 98.69 15 ALA B CA 1
ATOM 942 C C . ALA B 1 15 ? -2.898 -0.653 -19.984 1 98.69 15 ALA B C 1
ATOM 944 O O . ALA B 1 15 ? -3.77 0.171 -20.281 1 98.69 15 ALA B O 1
ATOM 945 N N . LYS B 1 16 ? -3.143 -1.877 -20 1 98.75 16 LYS B N 1
ATOM 946 C CA . LYS B 1 16 ? -4.449 -2.523 -20.078 1 98.75 16 LYS B CA 1
ATOM 947 C C . LYS B 1 16 ? -4.695 -3.434 -18.891 1 98.75 16 LYS B C 1
ATOM 949 O O . LYS B 1 16 ? -3.965 -4.406 -18.672 1 98.75 16 LYS B O 1
ATOM 954 N N . TYR B 1 17 ? -5.781 -3.094 -18.172 1 98.88 17 TYR B N 1
ATOM 955 C CA . TYR B 1 17 ? -6.062 -3.838 -16.953 1 98.88 17 TYR B CA 1
ATOM 956 C C . TYR B 1 17 ? -7.5 -4.34 -16.938 1 98.88 17 TYR B C 1
ATOM 958 O O . TYR B 1 17 ? -8.414 -3.646 -17.391 1 98.88 17 TYR B O 1
ATOM 966 N N . ASP B 1 18 ? -7.707 -5.461 -16.453 1 98.94 18 ASP B N 1
ATOM 967 C CA . ASP B 1 18 ? -9.016 -5.98 -16.062 1 98.94 18 ASP B CA 1
ATOM 968 C C . ASP B 1 18 ? -9.125 -6.125 -14.547 1 98.94 18 ASP B C 1
ATOM 970 O O . ASP B 1 18 ? -8.977 -7.223 -14.016 1 98.94 18 ASP B O 1
ATOM 974 N N . ILE B 1 19 ? -9.469 -5.031 -13.938 1 98.81 19 ILE B N 1
ATOM 975 C CA . ILE B 1 19 ? -9.477 -4.957 -12.484 1 98.81 19 ILE B CA 1
ATOM 976 C C . ILE B 1 19 ? -10.555 -5.875 -11.922 1 98.81 19 ILE B C 1
ATOM 978 O O . ILE B 1 19 ? -10.375 -6.484 -10.859 1 98.81 19 ILE B O 1
ATOM 982 N N . ASP B 1 20 ? -11.688 -5.984 -12.625 1 98.75 20 ASP B N 1
ATOM 983 C CA . ASP B 1 20 ? -12.727 -6.91 -12.195 1 98.75 20 ASP B CA 1
ATOM 984 C C . ASP B 1 20 ? -12.195 -8.336 -12.109 1 98.75 20 ASP B C 1
ATOM 986 O O . ASP B 1 20 ? -12.477 -9.055 -11.148 1 98.75 20 ASP B O 1
ATOM 990 N N . TYR B 1 21 ? -11.445 -8.758 -13.117 1 98.94 21 TYR B N 1
ATOM 991 C CA . TYR B 1 21 ? -10.82 -10.078 -13.086 1 98.94 21 TYR B CA 1
ATOM 992 C C . TYR B 1 21 ? -9.867 -10.203 -11.906 1 98.94 21 TYR B C 1
ATOM 994 O O . TYR B 1 21 ? -9.852 -11.219 -11.211 1 98.94 21 TYR B O 1
ATOM 1002 N N . TYR B 1 22 ? -9.102 -9.18 -11.719 1 98.94 22 TYR B N 1
ATOM 1003 C CA . TYR B 1 22 ? -8.133 -9.18 -10.625 1 98.94 22 TYR B CA 1
ATOM 1004 C C . TYR B 1 22 ? -8.82 -9.43 -9.289 1 98.94 22 TYR B C 1
ATOM 1006 O O . TYR B 1 22 ? -8.406 -10.297 -8.523 1 98.94 22 TYR B O 1
ATOM 1014 N N . VAL B 1 23 ? -9.914 -8.742 -9.016 1 98.75 23 VAL B N 1
ATOM 1015 C CA . VAL B 1 23 ? -10.57 -8.758 -7.715 1 98.75 23 VAL B CA 1
ATOM 1016 C C . VAL B 1 23 ? -11.383 -10.039 -7.562 1 98.75 23 VAL B C 1
ATOM 1018 O O . VAL B 1 23 ? -11.383 -10.656 -6.5 1 98.75 23 VAL B O 1
ATOM 1021 N N . ASN B 1 24 ? -11.977 -10.461 -8.586 1 98.75 24 ASN B N 1
ATOM 1022 C CA . ASN B 1 24 ? -12.977 -11.516 -8.453 1 98.75 24 ASN B CA 1
ATOM 1023 C C . ASN B 1 24 ? -12.383 -12.883 -8.781 1 98.75 24 ASN B C 1
ATOM 1025 O O . ASN B 1 24 ? -12.984 -13.914 -8.469 1 98.75 24 ASN B O 1
ATOM 1029 N N . LYS B 1 25 ? -11.211 -12.938 -9.406 1 98.81 25 LYS B N 1
ATOM 1030 C CA . LYS B 1 25 ? -10.617 -14.211 -9.789 1 98.81 25 LYS B CA 1
ATOM 1031 C C . LYS B 1 25 ? -9.203 -14.352 -9.242 1 98.81 25 LYS B C 1
ATOM 1033 O O . LYS B 1 25 ? -8.898 -15.305 -8.531 1 98.81 25 LYS B O 1
ATOM 1038 N N . HIS B 1 26 ? -8.305 -13.398 -9.57 1 98.88 26 HIS B N 1
ATOM 1039 C CA . HIS B 1 26 ? -6.895 -13.555 -9.234 1 98.88 26 HIS B CA 1
ATOM 1040 C C . HIS B 1 26 ? -6.688 -13.555 -7.723 1 98.88 26 HIS B C 1
ATOM 1042 O O . HIS B 1 26 ? -5.973 -14.406 -7.191 1 98.88 26 HIS B O 1
ATOM 1048 N N . MET B 1 27 ? -7.285 -12.578 -7.023 1 98.75 27 MET B N 1
ATOM 1049 C CA . MET B 1 27 ? -7.059 -12.477 -5.582 1 98.75 27 MET B CA 1
ATOM 1050 C C . MET B 1 27 ? -7.633 -13.695 -4.863 1 98.75 27 MET B C 1
ATOM 1052 O O . MET B 1 27 ? -6.984 -14.266 -3.984 1 98.75 27 MET B O 1
ATOM 1056 N N . PRO B 1 28 ? -8.891 -14.148 -5.207 1 98.5 28 PRO B N 1
ATOM 1057 C CA . PRO B 1 28 ? -9.352 -15.406 -4.617 1 98.5 28 PRO B CA 1
ATOM 1058 C C . PRO B 1 28 ? -8.438 -16.578 -4.949 1 98.5 28 PRO B C 1
ATOM 1060 O O . PRO B 1 28 ? -8.266 -17.484 -4.129 1 98.5 28 PRO B O 1
ATOM 1063 N N . LEU B 1 29 ? -7.84 -16.625 -6.141 1 98.56 29 LEU B N 1
ATOM 1064 C CA . LEU B 1 29 ? -6.883 -17.656 -6.523 1 98.56 29 LEU B CA 1
ATOM 1065 C C . LEU B 1 29 ? -5.684 -17.672 -5.578 1 98.56 29 LEU B C 1
ATOM 1067 O O . LEU B 1 29 ? -5.277 -18.734 -5.098 1 98.56 29 LEU B O 1
ATOM 1071 N N . ILE B 1 30 ? -5.043 -16.484 -5.277 1 98.06 30 ILE B N 1
ATOM 1072 C CA . ILE B 1 30 ? -3.895 -16.391 -4.387 1 98.06 30 ILE B CA 1
ATOM 1073 C C . ILE B 1 30 ? -4.266 -16.906 -2.998 1 98.06 30 ILE B C 1
ATOM 1075 O O . ILE B 1 30 ? -3.492 -17.625 -2.371 1 98.06 30 ILE B O 1
ATOM 1079 N N . GLN B 1 31 ? -5.484 -16.5 -2.545 1 97.5 31 GLN B N 1
ATOM 1080 C CA . GLN B 1 31 ? -5.957 -16.969 -1.248 1 97.5 31 GLN B CA 1
ATOM 1081 C C . GLN B 1 31 ? -6.078 -18.484 -1.226 1 97.5 31 GLN B C 1
ATOM 1083 O O . GLN B 1 31 ? -5.602 -19.141 -0.295 1 97.5 31 GLN B O 1
ATOM 1088 N N . THR B 1 32 ? -6.68 -19.062 -2.219 1 97.75 32 THR B N 1
ATOM 1089 C CA . THR B 1 32 ? -6.906 -20.5 -2.287 1 97.75 32 THR B CA 1
ATOM 1090 C C . THR B 1 32 ? -5.578 -21.25 -2.34 1 97.75 32 THR B C 1
ATOM 1092 O O . THR B 1 32 ? -5.383 -22.234 -1.613 1 97.75 32 THR B O 1
ATOM 1095 N N . ARG B 1 33 ? -4.641 -20.797 -3.129 1 97.88 33 ARG B N 1
ATOM 1096 C CA . ARG B 1 33 ? -3.395 -21.516 -3.381 1 97.88 33 ARG B CA 1
ATOM 1097 C C . ARG B 1 33 ? -2.395 -21.297 -2.252 1 97.88 33 ARG B C 1
ATOM 1099 O O . ARG B 1 33 ? -1.621 -22.188 -1.912 1 97.88 33 ARG B O 1
ATOM 1106 N N . TRP B 1 34 ? -2.428 -20.109 -1.594 1 97.75 34 TRP B N 1
ATOM 1107 C CA . TRP B 1 34 ? -1.349 -19.766 -0.677 1 97.75 34 TRP B CA 1
ATOM 1108 C C . TRP B 1 34 ? -1.847 -19.734 0.765 1 97.75 34 TRP B C 1
ATOM 1110 O O . TRP B 1 34 ? -1.079 -19.453 1.688 1 97.75 34 TRP B O 1
ATOM 1120 N N . ALA B 1 35 ? -3.105 -20.047 1.01 1 96.62 35 ALA B N 1
ATOM 1121 C CA . ALA B 1 35 ? -3.594 -20.156 2.383 1 96.62 35 ALA B CA 1
ATOM 1122 C C . ALA B 1 35 ? -2.738 -21.125 3.197 1 96.62 35 ALA B C 1
ATOM 1124 O O . ALA B 1 35 ? -2.496 -20.891 4.387 1 96.62 35 ALA B O 1
ATOM 1125 N N . LYS B 1 36 ? -2.318 -22.156 2.607 1 96.75 36 LYS B N 1
ATOM 1126 C CA . LYS B 1 36 ? -1.527 -23.172 3.295 1 96.75 36 LYS B CA 1
ATOM 1127 C C . LYS B 1 36 ? -0.191 -22.609 3.766 1 96.75 36 LYS B C 1
ATOM 1129 O O . LYS B 1 36 ? 0.466 -23.188 4.633 1 96.75 36 LYS B O 1
ATOM 1134 N N . TYR B 1 37 ? 0.247 -21.547 3.143 1 97.12 37 TYR B N 1
ATOM 1135 C CA . TYR B 1 37 ? 1.499 -20.906 3.543 1 97.12 37 TYR B CA 1
ATOM 1136 C C . TYR B 1 37 ? 1.247 -19.781 4.535 1 97.12 37 TYR B C 1
ATOM 1138 O O . TYR B 1 37 ? 2.191 -19.172 5.039 1 97.12 37 TYR B O 1
ATOM 1146 N N . GLY B 1 38 ? -0.087 -19.422 4.746 1 96.62 38 GLY B N 1
ATOM 1147 C CA . GLY B 1 38 ? -0.318 -18.516 5.863 1 96.62 38 GLY B CA 1
ATOM 1148 C C . GLY B 1 38 ? -1 -17.219 5.457 1 96.62 38 GLY B C 1
ATOM 1149 O O . GLY B 1 38 ? -1.055 -16.266 6.242 1 96.62 38 GLY B O 1
ATOM 1150 N N . VAL B 1 39 ? -1.48 -17.078 4.266 1 97.19 39 VAL B N 1
ATOM 1151 C CA . VAL B 1 39 ? -2.24 -15.875 3.906 1 97.19 39 VAL B CA 1
ATOM 1152 C C . VAL B 1 39 ? -3.379 -15.672 4.902 1 97.19 39 VAL B C 1
ATOM 1154 O O . VAL B 1 39 ? -4.195 -16.578 5.117 1 97.19 39 VAL B O 1
ATOM 1157 N N . LYS B 1 40 ? -3.426 -14.461 5.453 1 95.69 40 LYS B N 1
ATOM 1158 C CA . LYS B 1 40 ? -4.418 -14.156 6.477 1 95.69 40 LYS B CA 1
ATOM 1159 C C . LYS B 1 40 ? -5.578 -13.352 5.898 1 95.69 40 LYS B C 1
ATOM 1161 O O . LYS B 1 40 ? -6.738 -13.594 6.227 1 95.69 40 LYS B O 1
ATOM 1166 N N . SER B 1 41 ? -5.277 -12.406 5.199 1 97.5 41 SER B N 1
ATOM 1167 C CA . SER B 1 41 ? -6.254 -11.508 4.586 1 97.5 41 SER B CA 1
ATOM 1168 C C . SER B 1 41 ? -5.641 -10.734 3.424 1 97.5 41 SER B C 1
ATOM 1170 O O . SER B 1 41 ? -4.426 -10.766 3.221 1 97.5 41 SER B O 1
ATOM 1172 N N . TRP B 1 42 ? -6.539 -10.195 2.68 1 98.44 42 TRP B N 1
ATOM 1173 C CA . TRP B 1 42 ? -6.09 -9.336 1.589 1 98.44 42 TRP B CA 1
ATOM 1174 C C . TRP B 1 42 ? -7.117 -8.25 1.294 1 98.44 42 TRP B C 1
ATOM 1176 O O . TRP B 1 42 ? -8.281 -8.367 1.687 1 98.44 42 TRP B O 1
ATOM 1186 N N . SER B 1 43 ? -6.617 -7.176 0.699 1 98.62 43 SER B N 1
ATOM 1187 C CA . SER B 1 43 ? -7.453 -6.117 0.14 1 98.62 43 SER B CA 1
ATOM 1188 C C . SER B 1 43 ? -6.98 -5.715 -1.252 1 98.62 43 SER B C 1
ATOM 1190 O O . SER B 1 43 ? -5.816 -5.93 -1.604 1 98.62 43 SER B O 1
ATOM 1192 N N . ALA B 1 44 ? -7.902 -5.25 -2.055 1 98.81 44 ALA B N 1
ATOM 1193 C CA . ALA B 1 44 ? -7.633 -4.66 -3.363 1 98.81 44 ALA B CA 1
ATOM 1194 C C . ALA B 1 44 ? -8.156 -3.229 -3.439 1 98.81 44 ALA B C 1
ATOM 1196 O O . ALA B 1 44 ? -9.234 -2.928 -2.93 1 98.81 44 ALA B O 1
ATOM 1197 N N . THR B 1 45 ? -7.359 -2.432 -4.055 1 98.88 45 THR B N 1
ATOM 1198 C CA . THR B 1 45 ? -7.648 -1.003 -4.09 1 98.88 45 THR B CA 1
ATOM 1199 C C . THR B 1 45 ? -7.492 -0.453 -5.504 1 98.88 45 THR B C 1
ATOM 1201 O O . THR B 1 45 ? -6.539 -0.797 -6.207 1 98.88 45 THR B O 1
ATOM 1204 N N . LYS B 1 46 ? -8.492 0.35 -5.969 1 98.88 46 LYS B N 1
ATOM 1205 C CA . LYS B 1 46 ? -8.367 1.14 -7.191 1 98.88 46 LYS B CA 1
ATOM 1206 C C . LYS B 1 46 ? -8.023 2.594 -6.871 1 98.88 46 LYS B C 1
ATOM 1208 O O . LYS B 1 46 ? -8.734 3.25 -6.109 1 98.88 46 LYS B O 1
ATOM 1213 N N . PHE B 1 47 ? -6.926 3.072 -7.539 1 98.75 47 PHE B N 1
ATOM 1214 C CA . PHE B 1 47 ? -6.449 4.41 -7.215 1 98.75 47 PHE B CA 1
ATOM 1215 C C . PHE B 1 47 ? -7.066 5.449 -8.141 1 98.75 47 PHE B C 1
ATOM 1217 O O . PHE B 1 47 ? -7.305 5.172 -9.32 1 98.75 47 PHE B O 1
ATOM 1224 N N . SER B 1 48 ? -7.352 6.594 -7.598 1 97.88 48 SER B N 1
ATOM 1225 C CA . SER B 1 48 ? -7.93 7.719 -8.32 1 97.88 48 SER B CA 1
ATOM 1226 C C . SER B 1 48 ? -6.934 8.867 -8.453 1 97.88 48 SER B C 1
ATOM 1228 O O . SER B 1 48 ? -5.789 8.75 -8.008 1 97.88 48 SER B O 1
ATOM 1230 N N . ASP B 1 49 ? -7.402 9.922 -9.148 1 97.12 49 ASP B N 1
ATOM 1231 C CA . ASP B 1 49 ? -6.594 11.133 -9.227 1 97.12 49 ASP B CA 1
ATOM 1232 C C . ASP B 1 49 ? -6.297 11.68 -7.832 1 97.12 49 ASP B C 1
ATOM 1234 O O . ASP B 1 49 ? -7.098 11.508 -6.906 1 97.12 49 ASP B O 1
ATOM 1238 N N . GLY B 1 50 ? -5.047 12.297 -7.73 1 94.75 50 GLY B N 1
ATOM 1239 C CA . GLY B 1 50 ? -4.695 12.961 -6.488 1 94.75 50 GLY B CA 1
ATOM 1240 C C . GLY B 1 50 ? -5.594 14.141 -6.16 1 94.75 50 GLY B C 1
ATOM 1241 O O . GLY B 1 50 ? -6.441 14.516 -6.969 1 94.75 50 GLY B O 1
ATOM 1242 N N . VAL B 1 51 ? -5.371 14.641 -4.949 1 89.88 51 VAL B N 1
ATOM 1243 C CA . VAL B 1 51 ? -6.152 15.797 -4.508 1 89.88 51 VAL B CA 1
ATOM 1244 C C . VAL B 1 51 ? -5.895 16.984 -5.434 1 89.88 51 VAL B C 1
ATOM 1246 O O . VAL B 1 51 ? -6.785 17.797 -5.66 1 89.88 51 VAL B O 1
ATOM 1249 N N . ASP B 1 52 ? -4.734 16.969 -6.047 1 91 52 ASP B N 1
ATOM 1250 C CA . ASP B 1 52 ? -4.352 18.062 -6.938 1 91 52 ASP B CA 1
ATOM 1251 C C . ASP B 1 52 ? -4.797 17.781 -8.367 1 91 52 ASP B C 1
ATOM 1253 O O . ASP B 1 52 ? -4.508 18.562 -9.281 1 91 52 ASP B O 1
ATOM 1257 N N . GLY B 1 53 ? -5.418 16.703 -8.602 1 93.44 53 GLY B N 1
ATOM 1258 C CA . GLY B 1 53 ? -5.934 16.359 -9.914 1 93.44 53 GLY B CA 1
ATOM 1259 C C . GLY B 1 53 ? -4.945 15.586 -10.766 1 93.44 53 GLY B C 1
ATOM 1260 O O . GLY B 1 53 ? -5.27 15.164 -11.875 1 93.44 53 GLY B O 1
ATOM 1261 N N . SER B 1 54 ? -3.771 15.352 -10.297 1 95.44 54 SER B N 1
ATOM 1262 C CA . SER B 1 54 ? -2.781 14.609 -11.062 1 95.44 54 SER B CA 1
ATOM 1263 C C . SER B 1 54 ? -3.154 13.133 -11.156 1 95.44 54 SER B C 1
ATOM 1265 O O . SER B 1 54 ? -3.713 12.562 -10.211 1 95.44 54 SER B O 1
ATOM 1267 N N . PRO B 1 55 ? -2.848 12.547 -12.367 1 97.44 55 PRO B N 1
ATOM 1268 C CA . PRO B 1 55 ? -3.088 11.109 -12.453 1 97.44 55 PRO B CA 1
ATOM 1269 C C . PRO B 1 55 ? -2.258 10.312 -11.445 1 97.44 55 PRO B C 1
ATOM 1271 O O . PRO B 1 55 ? -1.151 10.727 -11.086 1 97.44 55 PRO B O 1
ATOM 1274 N N . PRO B 1 56 ? -2.826 9.242 -11.039 1 98 56 PRO B N 1
ATOM 1275 C CA . PRO B 1 56 ? -2.064 8.422 -10.094 1 98 56 PRO B CA 1
ATOM 1276 C C . PRO B 1 56 ? -0.887 7.703 -10.758 1 98 56 PRO B C 1
ATOM 1278 O O . PRO B 1 56 ? -0.966 7.328 -11.93 1 98 56 PRO B O 1
ATOM 1281 N N . LEU B 1 57 ? 0.132 7.473 -9.977 1 98.25 57 LEU B N 1
ATOM 1282 C CA . LEU B 1 57 ? 1.296 6.734 -10.461 1 98.25 57 LEU B CA 1
ATOM 1283 C C . LEU B 1 57 ? 0.947 5.273 -10.711 1 98.25 57 LEU B C 1
ATOM 1285 O O . LEU B 1 57 ? 1.548 4.629 -11.578 1 98.25 57 LEU B O 1
ATOM 1289 N N . TYR B 1 58 ? 0.065 4.766 -9.977 1 98.88 58 TYR B N 1
ATOM 1290 C CA . TYR B 1 58 ? -0.413 3.393 -10.102 1 98.88 58 TYR B CA 1
ATOM 1291 C C . TYR B 1 58 ? -1.925 3.357 -10.297 1 98.88 58 TYR B C 1
ATOM 1293 O O . TYR B 1 58 ? -2.65 4.164 -9.711 1 98.88 58 TYR B O 1
ATOM 1301 N N . THR B 1 59 ? -2.41 2.422 -11.055 1 98.81 59 THR B N 1
ATOM 1302 C CA . THR B 1 59 ? -3.83 2.318 -11.375 1 98.81 59 THR B CA 1
ATOM 1303 C C . THR B 1 59 ? -4.582 1.589 -10.266 1 98.81 59 THR B C 1
ATOM 1305 O O . THR B 1 59 ? -5.688 1.984 -9.891 1 98.81 59 THR B O 1
ATOM 1308 N N . PHE B 1 60 ? -4.035 0.482 -9.812 1 98.94 60 PHE B N 1
ATOM 1309 C CA . PHE B 1 60 ? -4.633 -0.337 -8.766 1 98.94 60 PHE B CA 1
ATOM 1310 C C . PHE B 1 60 ? -3.582 -1.229 -8.109 1 98.94 60 PHE B C 1
ATOM 1312 O O . PHE B 1 60 ? -2.41 -1.2 -8.492 1 98.94 60 PHE B O 1
ATOM 1319 N N . GLY B 1 61 ? -3.961 -1.926 -7.074 1 98.62 61 GLY B N 1
ATOM 1320 C CA . GLY B 1 61 ? -3.074 -2.842 -6.375 1 98.62 61 GLY B CA 1
ATOM 1321 C C . GLY B 1 61 ? -3.773 -3.637 -5.289 1 98.62 61 GLY B C 1
ATOM 1322 O O . GLY B 1 61 ? -5.004 -3.666 -5.227 1 98.62 61 GLY B O 1
ATOM 1323 N N . SER B 1 62 ? -2.957 -4.305 -4.496 1 98.88 62 SER B N 1
ATOM 1324 C CA . SER B 1 62 ? -3.463 -5.105 -3.385 1 98.88 62 SER B CA 1
ATOM 1325 C C . SER B 1 62 ? -2.461 -5.148 -2.236 1 98.88 62 SER B C 1
ATOM 1327 O O . SER B 1 62 ? -1.301 -4.762 -2.402 1 98.88 62 SER B O 1
ATOM 1329 N N . MET B 1 63 ? -2.967 -5.512 -1.146 1 98.75 63 MET B N 1
ATOM 1330 C CA . MET B 1 63 ? -2.166 -5.848 0.027 1 98.75 63 MET B CA 1
ATOM 1331 C C . MET B 1 63 ? -2.57 -7.207 0.588 1 98.75 63 MET B C 1
ATOM 1333 O O . MET B 1 63 ? -3.75 -7.449 0.851 1 98.75 63 MET B O 1
ATOM 1337 N N . VAL B 1 64 ? -1.596 -8.062 0.703 1 98.62 64 VAL B N 1
ATOM 1338 C CA . VAL B 1 64 ? -1.795 -9.383 1.288 1 98.62 64 VAL B CA 1
ATOM 1339 C C . VAL B 1 64 ? -1.032 -9.484 2.607 1 98.62 64 VAL B C 1
ATOM 1341 O O . VAL B 1 64 ? 0.132 -9.086 2.691 1 98.62 64 VAL B O 1
ATOM 1344 N N . VAL B 1 65 ? -1.635 -10.039 3.613 1 98.31 65 VAL B N 1
ATOM 1345 C CA . VAL B 1 65 ? -1.078 -10.07 4.961 1 98.31 65 VAL B CA 1
ATOM 1346 C C . VAL B 1 65 ? -0.632 -11.492 5.301 1 98.31 65 VAL B C 1
ATOM 1348 O O . VAL B 1 65 ? -1.376 -12.453 5.086 1 98.31 65 VAL B O 1
ATOM 1351 N N . TRP B 1 66 ? 0.586 -11.562 5.836 1 97.94 66 TRP B N 1
ATOM 1352 C CA . TRP B 1 66 ? 1.218 -12.797 6.285 1 97.94 66 TRP B CA 1
ATOM 1353 C C . TRP B 1 66 ? 1.707 -12.664 7.723 1 97.94 66 TRP B C 1
ATOM 1355 O O . TRP B 1 66 ? 1.798 -11.555 8.258 1 97.94 66 TRP B O 1
ATOM 1365 N N . GLU B 1 67 ? 2.047 -13.797 8.297 1 96.31 67 GLU B N 1
ATOM 1366 C CA . GLU B 1 67 ? 2.502 -13.766 9.688 1 96.31 67 GLU B CA 1
ATOM 1367 C C . GLU B 1 67 ? 3.99 -13.438 9.773 1 96.31 67 GLU B C 1
ATOM 1369 O O . GLU B 1 67 ? 4.438 -12.82 10.742 1 96.31 67 GLU B O 1
ATOM 1374 N N . ASN B 1 68 ? 4.762 -13.961 8.859 1 95.38 68 ASN B N 1
ATOM 1375 C CA . ASN B 1 68 ? 6.203 -13.742 8.891 1 95.38 68 ASN B CA 1
ATOM 1376 C C . ASN B 1 68 ? 6.824 -13.859 7.504 1 95.38 68 ASN B C 1
ATOM 1378 O O . ASN B 1 68 ? 6.164 -14.289 6.559 1 95.38 68 ASN B O 1
ATOM 1382 N N . HIS B 1 69 ? 8.102 -13.477 7.41 1 95.44 69 HIS B N 1
ATOM 1383 C CA . HIS B 1 69 ? 8.812 -13.438 6.137 1 95.44 69 HIS B CA 1
ATOM 1384 C C . HIS B 1 69 ? 8.961 -14.836 5.547 1 95.44 69 HIS B C 1
ATOM 1386 O O . HIS B 1 69 ? 8.945 -15.008 4.324 1 95.44 69 HIS B O 1
ATOM 1392 N N . GLU B 1 70 ? 9.148 -15.82 6.398 1 95.75 70 GLU B N 1
ATOM 1393 C CA . GLU B 1 70 ? 9.336 -17.188 5.926 1 95.75 70 GLU B CA 1
ATOM 1394 C C . GLU B 1 70 ? 8.117 -17.672 5.145 1 95.75 70 GLU B C 1
ATOM 1396 O O . GLU B 1 70 ? 8.258 -18.375 4.141 1 95.75 70 GLU B O 1
ATOM 1401 N N . GLU B 1 71 ? 6.949 -17.312 5.578 1 96.69 71 GLU B N 1
ATOM 1402 C CA . GLU B 1 71 ? 5.719 -17.672 4.879 1 96.69 71 GLU B CA 1
ATOM 1403 C C . GLU B 1 71 ? 5.699 -17.109 3.465 1 96.69 71 GLU B C 1
ATOM 1405 O O . GLU B 1 71 ? 5.34 -17.797 2.514 1 96.69 71 GLU B O 1
ATOM 1410 N N . VAL B 1 72 ? 6.086 -15.875 3.311 1 97.19 72 VAL B N 1
ATOM 1411 C CA . VAL B 1 72 ? 6.141 -15.219 2.006 1 97.19 72 VAL B CA 1
ATOM 1412 C C . VAL B 1 72 ? 7.133 -15.953 1.105 1 97.19 72 VAL B C 1
ATOM 1414 O O . VAL B 1 72 ? 6.805 -16.312 -0.03 1 97.19 72 VAL B O 1
ATOM 1417 N N . LYS B 1 73 ? 8.305 -16.188 1.629 1 95.75 73 LYS B N 1
ATOM 1418 C CA . LYS B 1 73 ? 9.336 -16.875 0.864 1 95.75 73 LYS B CA 1
ATOM 1419 C C . LYS B 1 73 ? 8.852 -18.234 0.388 1 95.75 73 LYS B C 1
ATOM 1421 O O . LYS B 1 73 ? 9.039 -18.594 -0.776 1 95.75 73 LYS B O 1
ATOM 1426 N N . ASN B 1 74 ? 8.227 -19.016 1.234 1 96.75 74 ASN B N 1
ATOM 1427 C CA . ASN B 1 74 ? 7.715 -20.344 0.898 1 96.75 74 ASN B CA 1
ATOM 1428 C C . ASN B 1 74 ? 6.652 -20.266 -0.192 1 96.75 74 ASN B C 1
ATOM 1430 O O . ASN B 1 74 ? 6.6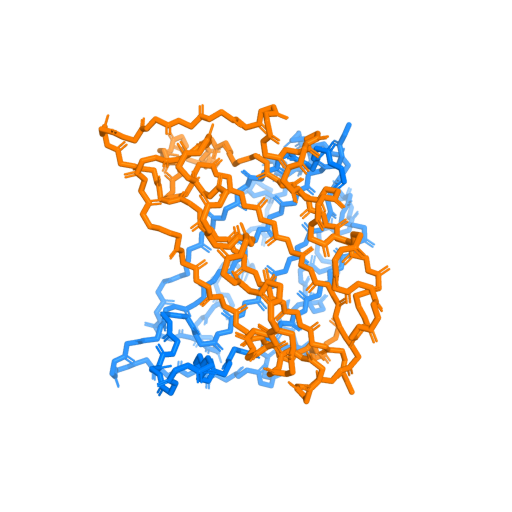37 -21.094 -1.106 1 96.75 74 ASN B O 1
ATOM 1434 N N . ALA B 1 75 ? 5.809 -19.297 -0.053 1 97.38 75 ALA B N 1
ATOM 1435 C CA . ALA B 1 75 ? 4.75 -19.141 -1.046 1 97.38 75 ALA B CA 1
ATOM 1436 C C . ALA B 1 75 ? 5.328 -18.844 -2.424 1 97.38 75 ALA B C 1
ATOM 1438 O O . ALA B 1 75 ? 4.973 -19.484 -3.41 1 97.38 75 ALA B O 1
ATOM 1439 N N . PHE B 1 76 ? 6.262 -17.938 -2.508 1 96.44 76 PHE B N 1
ATOM 1440 C CA . PHE B 1 76 ? 6.793 -17.469 -3.783 1 96.44 76 PHE B CA 1
ATOM 1441 C C . PHE B 1 76 ? 7.762 -18.5 -4.371 1 96.44 76 PHE B C 1
ATOM 1443 O O . PHE B 1 76 ? 8.055 -18.453 -5.566 1 96.44 76 PHE B O 1
ATOM 1450 N N . SER B 1 77 ? 8.234 -19.391 -3.551 1 95.31 77 SER B N 1
ATOM 1451 C CA . SER B 1 77 ? 9.141 -20.438 -4.031 1 95.31 77 SER B CA 1
ATOM 1452 C C . SER B 1 77 ? 8.406 -21.766 -4.223 1 95.31 77 SER B C 1
ATOM 1454 O O . SER B 1 77 ? 8.984 -22.734 -4.715 1 95.31 77 SER B O 1
ATOM 1456 N N . GLY B 1 78 ? 7.184 -21.844 -3.824 1 96.12 78 GLY B N 1
ATOM 1457 C CA . GLY B 1 78 ? 6.414 -23.078 -3.893 1 96.12 78 GLY B CA 1
ATOM 1458 C C . GLY B 1 78 ? 5.902 -23.375 -5.285 1 96.12 78 GLY B C 1
ATOM 1459 O O . GLY B 1 78 ? 6.008 -22.547 -6.191 1 96.12 78 GLY B O 1
ATOM 1460 N N . PRO B 1 79 ? 5.27 -24.516 -5.5 1 97.31 79 PRO B N 1
ATOM 1461 C CA . PRO B 1 79 ? 4.828 -24.984 -6.812 1 97.31 79 PRO B CA 1
ATOM 1462 C C . PRO B 1 79 ? 3.684 -24.156 -7.387 1 97.31 79 PRO B C 1
ATOM 1464 O O . PRO B 1 79 ? 3.492 -24.109 -8.602 1 97.31 79 PRO B O 1
ATOM 1467 N N . GLU B 1 80 ? 2.963 -23.406 -6.531 1 97.81 80 GLU B N 1
ATOM 1468 C CA . GLU B 1 80 ? 1.802 -22.641 -6.977 1 97.81 80 GLU B CA 1
ATOM 1469 C C . GLU B 1 80 ? 2.223 -21.328 -7.609 1 97.81 80 GLU B C 1
ATOM 1471 O O . GLU B 1 80 ? 1.428 -20.672 -8.297 1 97.81 80 GLU B O 1
ATOM 1476 N N . ALA B 1 81 ? 3.441 -20.906 -7.289 1 96.62 81 ALA B N 1
ATOM 1477 C CA . ALA B 1 81 ? 3.895 -19.594 -7.727 1 96.62 81 ALA B CA 1
ATOM 1478 C C . ALA B 1 81 ? 3.807 -19.453 -9.242 1 96.62 81 ALA B C 1
ATOM 1480 O O . ALA B 1 81 ? 3.393 -18.406 -9.758 1 96.62 81 ALA B O 1
ATOM 1481 N N . LYS B 1 82 ? 4.148 -20.484 -9.969 1 97.38 82 LYS B N 1
ATOM 1482 C CA . LYS B 1 82 ? 4.109 -20.453 -11.43 1 97.38 82 LYS B CA 1
ATOM 1483 C C . LYS B 1 82 ? 2.691 -20.219 -11.93 1 97.38 82 LYS B C 1
ATOM 1485 O O . LYS B 1 82 ? 2.479 -19.406 -12.844 1 97.38 82 LYS B O 1
ATOM 1490 N N . GLU B 1 83 ? 1.768 -20.938 -11.383 1 98 83 GLU B N 1
ATOM 1491 C CA . GLU B 1 83 ? 0.369 -20.766 -11.758 1 98 83 GLU B CA 1
ATOM 1492 C C . GLU B 1 83 ? -0.097 -19.344 -11.477 1 98 83 GLU B C 1
ATOM 1494 O O . GLU B 1 83 ? -0.732 -18.703 -12.32 1 98 83 GLU B O 1
ATOM 1499 N N . ILE B 1 84 ? 0.216 -18.828 -10.297 1 97.88 84 ILE B N 1
ATOM 1500 C CA . ILE B 1 84 ? -0.24 -17.516 -9.852 1 97.88 84 ILE B CA 1
ATOM 1501 C C . ILE B 1 84 ? 0.393 -16.422 -10.719 1 97.88 84 ILE B C 1
ATOM 1503 O O . ILE B 1 84 ? -0.3 -15.523 -11.203 1 97.88 84 ILE B O 1
ATOM 1507 N N . MET B 1 85 ? 1.678 -16.5 -10.922 1 96.56 85 MET B N 1
ATOM 1508 C CA . MET B 1 85 ? 2.363 -15.523 -11.758 1 96.56 85 MET B CA 1
ATOM 1509 C C . MET B 1 85 ? 1.924 -15.633 -13.211 1 96.56 85 MET B C 1
ATOM 1511 O O . MET B 1 85 ? 1.828 -14.625 -13.914 1 96.56 85 MET B O 1
ATOM 1515 N N . GLY B 1 86 ? 1.633 -16.844 -13.711 1 97.69 86 GLY B N 1
ATOM 1516 C CA . GLY B 1 86 ? 1.149 -17.078 -15.062 1 97.69 86 GLY B CA 1
ATOM 1517 C C . GLY B 1 86 ? -0.244 -16.516 -15.297 1 97.69 86 GLY B C 1
ATOM 1518 O O . GLY B 1 86 ? -0.669 -16.359 -16.438 1 97.69 86 GLY B O 1
ATOM 1519 N N . ASP B 1 87 ? -0.968 -16.234 -14.25 1 98.62 87 ASP B N 1
ATOM 1520 C CA . ASP B 1 87 ? -2.33 -15.719 -14.305 1 98.62 87 ASP B CA 1
ATOM 1521 C C . ASP B 1 87 ? -2.334 -14.219 -14.609 1 98.62 87 ASP B C 1
ATOM 1523 O O . ASP B 1 87 ? -3.373 -13.656 -14.961 1 98.62 87 ASP B O 1
ATOM 1527 N N . VAL B 1 88 ? -1.182 -13.516 -14.5 1 98.5 88 VAL B N 1
ATOM 1528 C CA . VAL B 1 88 ? -1.085 -12.062 -14.625 1 98.5 88 VAL B CA 1
ATOM 1529 C C . VAL B 1 88 ? -1.52 -11.633 -16.031 1 98.5 88 VAL B C 1
ATOM 1531 O O . VAL B 1 88 ? -2.154 -10.594 -16.203 1 98.5 88 VAL B O 1
ATOM 1534 N N . VAL B 1 89 ? -1.314 -12.414 -17.031 1 98.56 89 VAL B N 1
ATOM 1535 C CA . VAL B 1 89 ? -1.596 -12.07 -18.422 1 98.56 89 VAL B CA 1
ATOM 1536 C C . VAL B 1 89 ? -3.102 -11.898 -18.609 1 98.56 89 VAL B C 1
ATOM 1538 O O . VAL B 1 89 ? -3.539 -11.219 -19.547 1 98.56 89 VAL B O 1
ATOM 1541 N N . ASN B 1 90 ? -3.883 -12.453 -17.734 1 98.81 90 ASN B N 1
ATOM 1542 C CA . ASN B 1 90 ? -5.336 -12.391 -17.859 1 98.81 90 ASN B CA 1
ATOM 1543 C C . ASN B 1 90 ? -5.871 -11.023 -17.422 1 98.81 90 ASN B C 1
ATOM 1545 O O . ASN B 1 90 ? -7.023 -10.688 -17.703 1 98.81 90 ASN B O 1
ATOM 1549 N N . PHE B 1 91 ? -5.094 -10.172 -16.781 1 98.94 91 PHE B N 1
ATOM 1550 C CA . PHE B 1 91 ? -5.668 -8.922 -16.297 1 98.94 91 PHE B CA 1
ATOM 1551 C C . PHE B 1 91 ? -4.668 -7.773 -16.438 1 98.94 91 PHE B C 1
ATOM 1553 O O . PHE B 1 91 ? -5.008 -6.613 -16.188 1 98.94 91 PHE B O 1
ATOM 1560 N N . SER B 1 92 ? -3.461 -8.023 -16.828 1 98.88 92 SER B N 1
ATOM 1561 C CA . SER B 1 92 ? -2.471 -6.961 -16.953 1 98.88 92 SER B CA 1
ATOM 1562 C C . SER B 1 92 ? -1.488 -7.246 -18.078 1 98.88 92 SER B C 1
ATOM 1564 O O . SER B 1 92 ? -1.002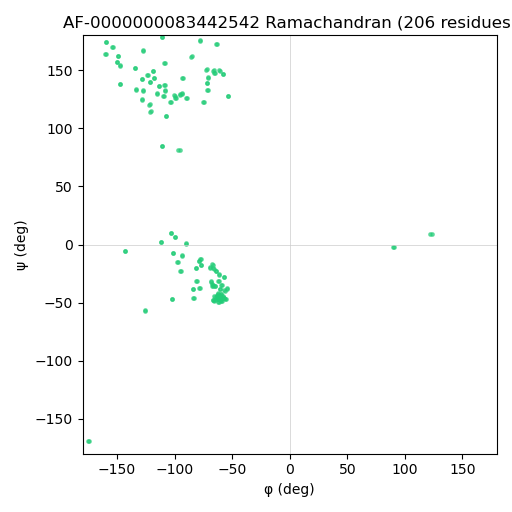 -8.367 -18.219 1 98.88 92 SER B O 1
ATOM 1566 N N . ASN B 1 93 ? -1.181 -6.223 -18.812 1 98.81 93 ASN B N 1
ATOM 1567 C CA . ASN B 1 93 ? -0.083 -6.309 -19.781 1 98.81 93 ASN B CA 1
ATOM 1568 C C . ASN B 1 93 ? 1.19 -5.672 -19.219 1 98.81 93 ASN B C 1
ATOM 1570 O O . ASN B 1 93 ? 2.143 -5.434 -19.969 1 98.81 93 ASN B O 1
ATOM 1574 N N . LYS B 1 94 ? 1.233 -5.262 -18 1 98.62 94 LYS B N 1
ATOM 1575 C CA . LYS B 1 94 ? 2.379 -4.625 -17.359 1 98.62 94 LYS B CA 1
ATOM 1576 C C . LYS B 1 94 ? 2.873 -5.449 -16.172 1 98.62 94 LYS B C 1
ATOM 1578 O O . LYS B 1 94 ? 2.088 -6.133 -15.508 1 98.62 94 LYS B O 1
ATOM 1583 N N . GLU B 1 95 ? 4.184 -5.348 -15.938 1 96.75 95 GLU B N 1
ATOM 1584 C CA . GLU B 1 95 ? 4.746 -5.922 -14.719 1 96.75 95 GLU B CA 1
ATOM 1585 C C . GLU B 1 95 ? 4.355 -5.098 -13.492 1 96.75 95 GLU B C 1
ATOM 1587 O O . GLU B 1 95 ? 4.383 -3.865 -13.531 1 96.75 95 GLU B O 1
ATOM 1592 N N . ALA B 1 96 ? 4.039 -5.805 -12.445 1 97.56 96 ALA B N 1
ATOM 1593 C CA . ALA B 1 96 ? 3.699 -5.125 -11.203 1 97.56 96 ALA B CA 1
ATOM 1594 C C . ALA B 1 96 ? 4.953 -4.805 -10.391 1 97.56 96 ALA B C 1
ATOM 1596 O O . ALA B 1 96 ? 6.02 -5.375 -10.633 1 97.56 96 ALA B O 1
ATOM 1597 N N . VAL B 1 97 ? 4.785 -3.881 -9.469 1 97.5 97 VAL B N 1
ATOM 1598 C CA . VAL B 1 97 ? 5.746 -3.639 -8.398 1 97.5 97 VAL B CA 1
ATOM 1599 C C . VAL B 1 97 ? 5.359 -4.445 -7.16 1 97.5 97 VAL B C 1
ATOM 1601 O O . VAL B 1 97 ? 4.195 -4.449 -6.754 1 97.5 97 VAL B O 1
ATOM 1604 N N . PHE B 1 98 ? 6.352 -5.172 -6.621 1 97.94 98 PHE B N 1
ATOM 1605 C CA . PHE B 1 98 ? 6.141 -5.914 -5.387 1 97.94 98 PHE B CA 1
ATOM 1606 C C . PHE B 1 98 ? 6.914 -5.285 -4.234 1 97.94 98 PHE B C 1
ATOM 1608 O O . PHE B 1 98 ? 8.117 -5.047 -4.344 1 97.94 98 PHE B O 1
ATOM 1615 N N . LEU B 1 99 ? 6.188 -5.02 -3.16 1 98.5 99 LEU B N 1
ATOM 1616 C CA . LEU B 1 99 ? 6.793 -4.492 -1.941 1 98.5 99 LEU B CA 1
ATOM 1617 C C . LEU B 1 99 ? 6.543 -5.426 -0.761 1 98.5 99 LEU B C 1
ATOM 1619 O O . LEU B 1 99 ? 5.395 -5.613 -0.349 1 98.5 99 LEU B O 1
ATOM 1623 N N . ILE B 1 100 ? 7.605 -6.008 -0.229 1 98.44 100 ILE B N 1
ATOM 1624 C CA . ILE B 1 100 ? 7.523 -6.844 0.963 1 98.44 100 ILE B CA 1
ATOM 1625 C C . ILE B 1 100 ? 7.945 -6.039 2.189 1 98.44 100 ILE B C 1
ATOM 1627 O O . ILE B 1 100 ? 9.008 -5.41 2.191 1 98.44 100 ILE B O 1
ATOM 1631 N N . GLY B 1 101 ? 7.02 -6.062 3.158 1 98.44 101 GLY B N 1
ATOM 1632 C CA . GLY B 1 101 ? 7.355 -5.168 4.254 1 98.44 101 GLY B CA 1
ATOM 1633 C C . GLY B 1 101 ? 6.887 -5.672 5.602 1 98.44 101 GLY B C 1
ATOM 1634 O O . GLY B 1 101 ? 5.926 -6.441 5.688 1 98.44 101 GLY B O 1
ATOM 1635 N N . GLU B 1 102 ? 7.578 -5.25 6.66 1 98.56 102 GLU B N 1
ATOM 1636 C CA . GLU B 1 102 ? 7.199 -5.48 8.047 1 98.56 102 GLU B CA 1
ATOM 1637 C C . GLU B 1 102 ? 6.301 -4.363 8.57 1 98.56 102 GLU B C 1
ATOM 1639 O O . GLU B 1 102 ? 6.637 -3.182 8.453 1 98.56 102 GLU B O 1
ATOM 1644 N N . VAL B 1 103 ? 5.109 -4.773 9.117 1 98.56 103 VAL B N 1
ATOM 1645 C CA . VAL B 1 103 ? 4.207 -3.791 9.711 1 98.56 103 VAL B CA 1
ATOM 1646 C C . VAL B 1 103 ? 4.742 -3.35 11.07 1 98.56 103 VAL B C 1
ATOM 1648 O O . VAL B 1 103 ? 4.926 -4.172 11.969 1 98.56 103 VAL B O 1
ATOM 1651 N N . LEU B 1 104 ? 4.938 -2.039 11.188 1 98.5 104 LEU B N 1
ATOM 1652 C CA . LEU B 1 104 ? 5.559 -1.489 12.383 1 98.5 104 LEU B CA 1
ATOM 1653 C C . LEU B 1 104 ? 4.5 -1.03 13.383 1 98.5 104 LEU B C 1
ATOM 1655 O O . LEU B 1 104 ? 4.805 -0.815 14.555 1 98.5 104 LEU B O 1
ATOM 1659 N N . HIS B 1 105 ? 3.359 -0.775 12.891 1 93.5 105 HIS B N 1
ATOM 1660 C CA . HIS B 1 105 ? 2.199 -0.359 13.672 1 93.5 105 HIS B CA 1
ATOM 1661 C C . HIS B 1 105 ? 0.901 -0.643 12.922 1 93.5 105 HIS B C 1
ATOM 1663 O O . HIS B 1 105 ? 0.85 -0.524 11.695 1 93.5 105 HIS B O 1
#

Nearest PDB structures (foldseek):
  3bf4-assembly1_B  TM=9.228E-01  e=1.823E-10  Cupriavidus pinatubonensis JMP134
  2ftr-assembly1_B  TM=8.117E-01  e=1.313E-07  Halalkalibacterium halodurans C-125
  3bn7-assembly1_A-2  TM=6.843E-01  e=1.255E-05  Caulobacter vibrioides CB15
  8oz4-assembly1_A  TM=7.096E-01  e=5.859E-04  Populus tremula
  5xzq-assembly2_D  TM=6.479E-01  e=5.859E-04  Passiflora edulis

pLDDT: mean 97.56, std 1.99, range [84.94, 98.94]